Protein AF-A7IAQ5-F1 (afdb_monomer)

Radius of gyration: 18.45 Å; Cα contacts (8 Å, |Δi|>4): 263; chains: 1; bounding box: 52×38×50 Å

pLDDT: mean 88.12, std 8.89, range [47.22, 97.94]

Mean predicted aligned error: 5.36 Å

Solvent-accessible surface area (backbone atoms only — not comparable to full-atom values): 12205 Å² total; per-residue (Å²): 130,86,84,76,55,52,35,32,31,48,36,38,82,33,49,46,50,46,54,49,27,77,94,32,46,40,40,56,48,33,65,74,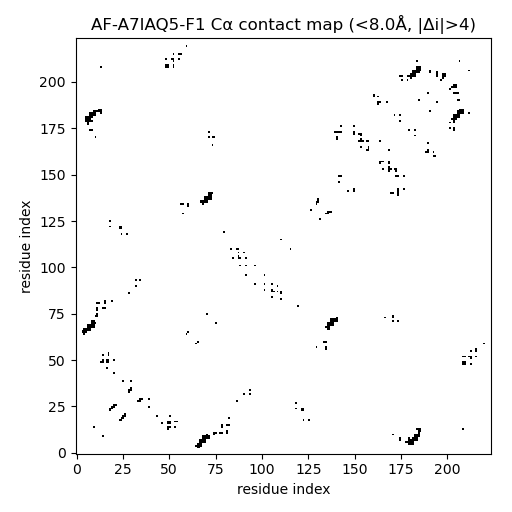67,69,50,61,70,68,57,52,56,52,52,51,62,73,35,36,44,28,32,53,28,57,50,49,42,48,64,37,40,81,70,69,52,68,53,46,36,35,35,32,52,65,34,58,59,45,35,58,60,51,51,54,54,49,53,36,52,51,50,38,56,72,70,64,54,58,77,93,46,44,86,72,49,44,80,72,56,80,75,60,65,79,55,49,55,58,42,50,54,46,48,50,59,49,47,49,55,37,47,74,71,62,39,34,42,82,35,72,57,70,54,95,71,64,51,71,61,46,53,52,45,27,51,49,42,44,76,74,33,93,84,48,46,72,67,58,22,43,58,50,33,32,32,54,75,74,59,18,44,32,38,33,38,74,55,61,69,54,46,74,72,43,33,67,63,35,34,74,75,62,54,27,39,64,37,38,36,59,56,48,39,57,50,53,56,52,52,61,62,75,76,108

Organism: Methanoregula boonei (strain DSM 21154 / JCM 14090 / 6A8) (NCBI:txid456442)

Secondary structure (DSSP, 8-state):
-PPPPPEEEE-HHHHHHHHTSTTTHHHHHHHHHT--HHHHHHHHHHHHHHHHHHHHHHHHHTTT---EEEEEHHHHHHHHHHHHHHHHHHHHHHTT--GGGHHHHGGG-PPPHHHHHHHHHHHHHHHHHHHHTTSSEEE-SS-SS-HHHHHHHHHHHHHH-TT--HHHHHHHHHHHHTT-SEEE---HHHHHHHHHHHHHHH--EEE-HHHHHHHHHHHHHH--

Sequence (224 aa):
MTYVGSRWCIDTNTLVPWLITDSGVLALLIKKYQIPSDFRDIYLNRHKPSIDFIQGIIDLRSKGLPDEFYFSYLAMNEVYSAVRDEIRSILLFRNGTPLSRWNEEKNAIDLPEDSMESVYEDIENRFDVLFGNGSIFPLSDEPEEDGDNFSEIVASLIFKFKRVKTQDAILLATAISIKANYFVTFDQRLVTEVSKALADKYRLVLISPKEGNARLKKIGKQNK

InterPro domains:
  IPR029060 PIN-like domain superfamily [SSF88723] (8-193)

Foldseek 3Di:
DPDAAFEEEEALQLVLLLLCACVHLVVVLCVVLVQDPVVNVVSCVVNVLSNLLLVLLLVCLVLVRNYAYEYEPLRVVVSLVVSLLVSLVSVCVSVVPDPVCCVPCSVVDDDDPVSSVRNVVSSVVVVCSCPVSNSHHYDYLADPPPNVVLVVQLVCCPVVFPPQDSSNSSSLSSCLVVLGQEYEDPPVSCQVTCQVVCCVPRNYHYDYSNVSSVVSVVSVVVSD

Structure (mmCIF, N/CA/C/O backbone):
data_AF-A7IAQ5-F1
#
_entry.id   AF-A7IAQ5-F1
#
loop_
_atom_site.group_PDB
_atom_site.id
_atom_site.type_symbol
_atom_site.label_atom_id
_atom_site.label_alt_id
_atom_site.label_comp_id
_atom_site.label_asym_id
_atom_site.label_entity_id
_atom_site.label_seq_id
_atom_site.pdbx_PDB_ins_code
_atom_site.Cartn_x
_atom_site.Cartn_y
_atom_site.Cartn_z
_atom_site.occupancy
_atom_site.B_iso_or_equiv
_atom_site.auth_seq_id
_atom_site.auth_comp_id
_atom_site.auth_asym_id
_atom_site.auth_atom_id
_atom_site.pdbx_PDB_model_num
ATOM 1 N N . MET A 1 1 ? -30.889 8.165 7.824 1.00 47.22 1 MET A N 1
ATOM 2 C CA . MET A 1 1 ? -29.650 8.071 8.624 1.00 47.22 1 MET A CA 1
ATOM 3 C C . MET A 1 1 ? -28.547 8.710 7.808 1.00 47.22 1 MET A C 1
ATOM 5 O O . MET A 1 1 ? -28.298 8.242 6.707 1.00 47.22 1 MET A O 1
ATOM 9 N N . THR A 1 2 ? -27.971 9.808 8.289 1.00 57.00 2 THR A N 1
ATOM 10 C CA . THR A 1 2 ? -26.773 10.417 7.703 1.00 57.00 2 THR A CA 1
ATOM 11 C C . THR A 1 2 ? -25.610 9.443 7.863 1.00 57.00 2 THR A C 1
ATOM 13 O O . THR A 1 2 ? -25.339 8.971 8.965 1.00 57.00 2 THR A O 1
ATOM 16 N N . TYR A 1 3 ? -24.980 9.073 6.751 1.00 65.12 3 TYR A N 1
ATOM 17 C CA . TYR A 1 3 ? -23.794 8.226 6.762 1.00 65.12 3 TYR A CA 1
ATOM 18 C C . TYR A 1 3 ? -22.653 8.982 7.457 1.00 65.12 3 TYR A C 1
ATOM 20 O O . TYR A 1 3 ? -22.307 10.091 7.051 1.00 65.12 3 TYR A O 1
ATOM 28 N N . VAL A 1 4 ? -22.112 8.404 8.530 1.00 77.50 4 VAL A N 1
ATOM 29 C CA . VAL A 1 4 ? -20.917 8.917 9.210 1.00 77.50 4 VAL A CA 1
ATOM 30 C C . VAL A 1 4 ? -19.707 8.308 8.510 1.00 77.50 4 VAL A C 1
ATOM 32 O O . VAL A 1 4 ? -19.650 7.087 8.351 1.00 77.50 4 VAL A O 1
ATOM 35 N N . GLY A 1 5 ? -18.778 9.157 8.066 1.00 86.31 5 GLY A N 1
ATOM 36 C CA . GLY A 1 5 ? -17.578 8.733 7.349 1.00 86.31 5 GLY A CA 1
ATOM 37 C C . GLY A 1 5 ? -16.736 7.743 8.153 1.00 86.31 5 GLY A C 1
ATOM 38 O O . GLY A 1 5 ? -16.628 7.848 9.375 1.00 86.31 5 GLY A O 1
ATOM 39 N N . SER A 1 6 ? -16.159 6.762 7.462 1.00 94.94 6 SER A N 1
ATOM 40 C CA . SER A 1 6 ? -15.190 5.827 8.042 1.00 94.94 6 SER A CA 1
ATOM 41 C C . SER A 1 6 ? -13.760 6.330 7.856 1.00 94.94 6 SER A C 1
ATOM 43 O O . SER A 1 6 ? -13.463 7.019 6.881 1.00 94.94 6 SER A O 1
ATOM 45 N N . ARG A 1 7 ? -12.862 5.929 8.757 1.00 96.56 7 ARG A N 1
ATOM 46 C CA . ARG A 1 7 ? -11.418 6.175 8.657 1.00 96.56 7 ARG A CA 1
ATOM 47 C C . ARG A 1 7 ? -10.685 4.945 8.146 1.00 96.56 7 ARG A C 1
ATOM 49 O O . ARG A 1 7 ? -10.920 3.834 8.629 1.00 96.56 7 ARG A O 1
ATOM 56 N N . TRP A 1 8 ? -9.784 5.150 7.198 1.00 97.56 8 TRP A N 1
ATOM 57 C CA . TRP A 1 8 ? -9.065 4.088 6.504 1.00 97.56 8 TRP A CA 1
ATOM 58 C C . TRP A 1 8 ? -7.572 4.381 6.514 1.00 97.56 8 TRP A C 1
ATOM 60 O O . TRP A 1 8 ? -7.170 5.466 6.117 1.00 97.56 8 TRP A O 1
ATOM 70 N N . CYS A 1 9 ? -6.753 3.407 6.889 1.00 96.69 9 CYS A N 1
ATOM 71 C CA . CYS A 1 9 ? -5.313 3.441 6.653 1.00 96.69 9 CYS A CA 1
ATOM 72 C C . CYS A 1 9 ? -4.971 2.546 5.467 1.00 96.69 9 CYS A C 1
ATOM 74 O O . CYS A 1 9 ? -5.506 1.443 5.341 1.00 96.69 9 CYS A O 1
ATOM 76 N N . ILE A 1 10 ? -4.094 3.027 4.595 1.00 96.44 10 ILE A N 1
ATOM 77 C CA . ILE A 1 10 ? -3.673 2.324 3.386 1.00 96.44 10 ILE A CA 1
ATOM 78 C C . ILE A 1 10 ? -2.220 1.884 3.568 1.00 96.44 10 ILE A C 1
ATOM 80 O O . ILE A 1 10 ? -1.376 2.672 3.976 1.00 96.44 10 ILE A O 1
ATOM 84 N N . ASP A 1 11 ? -1.939 0.619 3.279 1.00 95.00 11 ASP A N 1
ATOM 85 C CA . ASP A 1 11 ? -0.590 0.056 3.293 1.00 95.00 11 ASP A CA 1
ATOM 86 C C . ASP A 1 11 ? 0.159 0.373 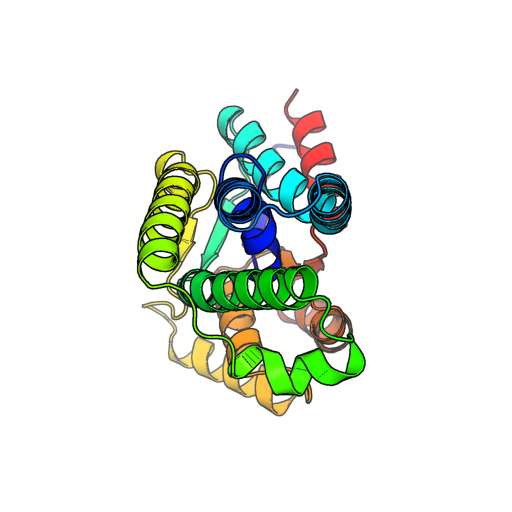1.983 1.00 95.00 11 ASP A C 1
ATOM 88 O O . ASP A 1 11 ? -0.447 0.523 0.911 1.00 95.00 11 ASP A O 1
ATOM 92 N N . THR A 1 12 ? 1.489 0.408 2.039 1.00 93.81 12 THR A N 1
ATOM 93 C CA . THR A 1 12 ? 2.398 0.641 0.910 1.00 93.81 12 THR A CA 1
ATOM 94 C C . THR A 1 12 ? 2.073 -0.268 -0.273 1.00 93.81 12 THR A C 1
ATOM 96 O O . THR A 1 12 ? 1.953 0.186 -1.414 1.00 93.81 12 THR A O 1
ATOM 99 N N . ASN A 1 13 ? 1.851 -1.562 -0.014 1.00 92.25 13 ASN A N 1
ATOM 100 C CA . ASN A 1 13 ? 1.578 -2.564 -1.053 1.00 92.25 13 ASN A CA 1
ATOM 101 C C . ASN A 1 13 ? 0.265 -2.332 -1.826 1.00 92.25 13 ASN A C 1
ATOM 103 O O . ASN A 1 13 ? 0.061 -2.909 -2.897 1.00 92.25 13 ASN A O 1
ATOM 107 N N . THR A 1 14 ? -0.625 -1.494 -1.294 1.00 93.00 14 THR A N 1
ATOM 108 C CA . THR A 1 14 ? -1.875 -1.109 -1.944 1.00 93.00 14 THR A CA 1
ATOM 109 C C . THR A 1 14 ? -1.679 0.126 -2.814 1.00 93.00 14 THR A C 1
ATOM 111 O O . THR A 1 14 ? -2.283 0.209 -3.884 1.00 93.00 14 THR A O 1
ATOM 114 N N . LEU A 1 15 ? -0.818 1.058 -2.399 1.00 90.81 15 LEU A N 1
ATOM 115 C CA . LEU A 1 15 ? -0.581 2.298 -3.133 1.00 90.81 15 LEU A CA 1
ATOM 116 C C . LEU A 1 15 ? 0.406 2.130 -4.294 1.00 90.81 15 LEU A C 1
ATOM 118 O O . LEU A 1 15 ? 0.165 2.651 -5.383 1.00 90.81 15 LEU A O 1
ATOM 122 N N . VAL A 1 16 ? 1.486 1.371 -4.087 1.00 91.31 16 VAL A N 1
ATOM 123 C CA . VAL A 1 16 ? 2.563 1.175 -5.075 1.00 91.31 16 VAL A CA 1
ATOM 124 C C . VAL A 1 16 ? 2.038 0.806 -6.466 1.00 91.31 16 VAL A C 1
ATOM 126 O O . VAL A 1 16 ? 2.449 1.446 -7.434 1.00 91.31 16 VAL A O 1
ATOM 129 N N . PRO A 1 17 ? 1.084 -0.131 -6.624 1.00 90.62 17 PRO A N 1
ATOM 130 C CA . PRO A 1 17 ? 0.620 -0.478 -7.959 1.00 90.62 17 PRO A CA 1
ATOM 131 C C . PRO A 1 17 ? -0.171 0.629 -8.665 1.00 90.62 17 PRO A C 1
ATOM 133 O O . PRO A 1 17 ? -0.230 0.623 -9.888 1.00 90.62 17 PRO A O 1
ATOM 136 N N . TRP A 1 18 ? -0.769 1.576 -7.930 1.00 90.25 18 TRP A N 1
ATOM 137 C CA . TRP A 1 18 ? -1.395 2.764 -8.525 1.00 90.25 18 TRP A CA 1
ATOM 138 C C . TRP A 1 18 ? -0.342 3.787 -8.989 1.00 90.25 18 TRP A C 1
ATOM 140 O O . TRP A 1 18 ? -0.527 4.436 -10.021 1.00 90.25 18 TRP A O 1
ATOM 150 N N . LEU A 1 19 ? 0.792 3.883 -8.286 1.00 87.56 19 LEU A N 1
ATOM 151 C CA . LEU A 1 19 ? 1.930 4.717 -8.693 1.00 87.56 19 LEU A CA 1
ATOM 152 C C . LEU A 1 19 ? 2.628 4.164 -9.948 1.00 87.56 19 LEU A C 1
ATOM 154 O O . LEU A 1 19 ? 2.973 4.920 -10.855 1.00 87.56 19 LEU A O 1
ATOM 158 N N . ILE A 1 20 ? 2.755 2.838 -10.046 1.00 82.81 20 ILE A N 1
ATOM 159 C CA . ILE A 1 20 ? 3.363 2.117 -11.179 1.00 82.81 20 ILE A CA 1
ATOM 160 C C . ILE A 1 20 ? 2.297 1.795 -12.252 1.00 82.81 20 ILE A C 1
ATOM 162 O O . ILE A 1 20 ? 2.205 0.685 -12.767 1.00 82.81 20 ILE A O 1
ATOM 166 N N . THR A 1 21 ? 1.434 2.758 -12.588 1.00 80.88 21 THR A N 1
ATOM 167 C CA . THR A 1 21 ? 0.443 2.612 -13.676 1.00 80.88 21 THR A CA 1
ATOM 168 C C . THR A 1 21 ? 0.973 3.128 -15.017 1.00 80.88 21 THR A C 1
ATOM 170 O O . THR A 1 21 ? 2.063 3.691 -15.105 1.00 80.88 21 THR A O 1
ATOM 173 N N . ASP A 1 22 ? 0.184 2.950 -16.080 1.00 62.84 22 ASP A N 1
ATOM 174 C CA . ASP A 1 22 ? 0.501 3.370 -17.456 1.00 62.84 22 ASP A CA 1
ATOM 175 C C . ASP A 1 22 ? 0.715 4.864 -17.662 1.00 62.84 22 ASP A C 1
ATOM 177 O O . ASP A 1 22 ? 1.302 5.275 -18.655 1.00 62.84 22 ASP A O 1
ATOM 181 N N . SER A 1 23 ? 0.203 5.695 -16.767 1.00 67.19 23 SER A N 1
ATOM 182 C CA . SER A 1 23 ? 0.442 7.135 -16.805 1.00 67.19 23 SER A CA 1
ATOM 183 C C . SER A 1 23 ? 1.636 7.538 -15.938 1.00 67.19 23 SER A C 1
ATOM 185 O O . SER A 1 23 ? 1.735 8.694 -15.548 1.00 67.19 23 SER A O 1
ATOM 187 N N . GLY A 1 24 ? 2.460 6.588 -15.490 1.00 72.56 24 GLY A N 1
ATOM 188 C CA . GLY A 1 24 ? 3.543 6.826 -14.534 1.00 72.56 24 GLY A CA 1
ATOM 189 C C . GLY A 1 24 ? 4.721 5.897 -14.773 1.00 72.56 24 GLY A C 1
ATOM 190 O O . GLY A 1 24 ? 5.030 5.544 -15.915 1.00 72.56 24 GLY A O 1
ATOM 191 N N . VAL A 1 25 ? 5.329 5.436 -13.679 1.00 79.62 25 VAL A N 1
ATOM 192 C CA . VAL A 1 25 ? 6.600 4.700 -13.682 1.00 79.62 25 VAL A CA 1
ATOM 193 C C . VAL A 1 25 ? 6.611 3.529 -14.672 1.00 79.62 25 VAL A C 1
ATOM 195 O O . VAL A 1 25 ? 7.591 3.338 -15.387 1.00 79.62 25 VAL A O 1
ATOM 198 N N . LEU A 1 26 ? 5.520 2.765 -14.794 1.00 83.06 26 LEU A N 1
ATOM 199 C CA . LEU A 1 26 ? 5.487 1.599 -15.683 1.00 83.06 26 LEU A CA 1
ATOM 200 C C . LEU A 1 26 ? 5.696 1.969 -17.157 1.00 83.06 26 LEU A C 1
ATOM 202 O O . LEU A 1 26 ? 6.433 1.275 -17.857 1.00 83.06 26 LEU A O 1
ATOM 206 N N . ALA A 1 27 ? 5.095 3.060 -17.633 1.00 81.62 27 ALA A N 1
ATOM 207 C CA . ALA A 1 27 ? 5.254 3.486 -19.022 1.00 81.62 27 ALA A CA 1
ATOM 208 C C . ALA A 1 27 ? 6.677 3.968 -19.319 1.00 81.62 27 ALA A C 1
ATOM 210 O O . ALA A 1 27 ? 7.221 3.639 -20.380 1.00 81.62 27 ALA A O 1
ATOM 211 N N . LEU A 1 28 ? 7.303 4.675 -18.370 1.00 81.19 28 LEU A N 1
ATOM 212 C CA . LEU A 1 28 ? 8.715 5.051 -18.465 1.00 81.19 28 LEU A CA 1
ATOM 213 C C . LEU A 1 28 ? 9.602 3.807 -18.610 1.00 81.19 28 LEU A C 1
ATOM 215 O O . LEU A 1 28 ? 10.434 3.735 -19.519 1.00 81.19 28 LEU A O 1
ATOM 219 N N . LEU A 1 29 ? 9.378 2.794 -17.767 1.00 80.56 29 LEU A N 1
ATOM 220 C CA . LEU A 1 29 ? 10.159 1.555 -17.768 1.00 80.56 29 LEU A CA 1
ATOM 221 C C . LEU A 1 29 ? 9.936 0.723 -19.035 1.00 80.56 29 LEU A C 1
ATOM 223 O O . LEU A 1 29 ? 10.908 0.257 -19.631 1.00 80.56 29 LEU A O 1
ATOM 227 N N . ILE A 1 30 ? 8.687 0.567 -19.486 1.00 83.69 30 ILE A N 1
ATOM 228 C CA . ILE A 1 30 ? 8.359 -0.159 -20.723 1.00 83.69 30 ILE A CA 1
ATOM 229 C C . ILE A 1 30 ? 9.078 0.465 -21.912 1.00 83.69 30 ILE A C 1
ATOM 231 O O . ILE A 1 30 ? 9.732 -0.249 -22.675 1.00 83.69 30 ILE A O 1
ATOM 235 N N . LYS A 1 31 ? 9.007 1.794 -22.047 1.00 84.94 31 LYS A N 1
ATOM 236 C CA . LYS A 1 31 ? 9.657 2.520 -23.140 1.00 84.94 31 LYS A 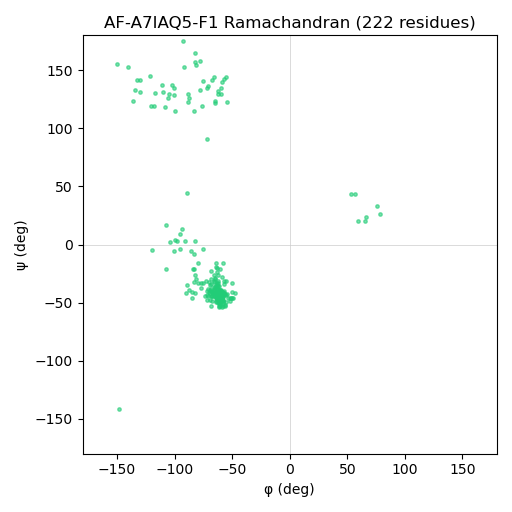CA 1
ATOM 237 C C . LYS A 1 31 ? 11.178 2.389 -23.075 1.00 84.94 31 LYS A C 1
ATOM 239 O O . LYS A 1 31 ? 11.802 2.071 -24.085 1.00 84.94 31 LYS A O 1
ATOM 244 N N . LYS A 1 32 ? 11.775 2.616 -21.900 1.00 83.94 32 LYS A N 1
ATOM 245 C CA . LYS A 1 32 ? 13.236 2.608 -21.719 1.00 83.94 32 LYS A CA 1
ATOM 246 C C . LYS A 1 32 ? 13.836 1.221 -21.935 1.00 83.94 32 LYS A C 1
ATOM 248 O O . LYS A 1 32 ? 14.877 1.088 -22.576 1.00 83.94 32 LYS A O 1
ATOM 253 N N . TYR A 1 33 ? 13.174 0.185 -21.429 1.00 83.56 33 TYR A N 1
ATOM 254 C CA . TYR A 1 33 ? 13.690 -1.182 -21.453 1.00 83.56 33 TYR A CA 1
ATOM 255 C C . TYR A 1 33 ? 13.107 -2.050 -22.572 1.00 83.56 33 TYR A C 1
ATOM 257 O O . TYR A 1 33 ? 13.477 -3.219 -22.673 1.00 83.56 33 TYR A O 1
ATOM 265 N N . GLN A 1 34 ? 12.271 -1.483 -23.449 1.00 85.19 34 GLN A N 1
ATOM 266 C CA . GLN A 1 34 ? 11.640 -2.185 -24.575 1.00 85.19 34 GLN A CA 1
ATOM 267 C C . GLN A 1 34 ? 10.901 -3.449 -24.115 1.00 85.19 34 GLN A C 1
ATOM 269 O O . GLN A 1 34 ? 11.030 -4.525 -24.698 1.00 85.19 34 GLN A O 1
ATOM 274 N N . ILE A 1 35 ? 10.165 -3.325 -23.012 1.00 83.44 35 ILE A N 1
ATOM 275 C CA . ILE A 1 35 ? 9.423 -4.443 -22.429 1.00 83.44 35 ILE A CA 1
ATOM 276 C C . ILE A 1 35 ? 8.240 -4.778 -23.354 1.00 83.44 35 ILE A C 1
ATOM 278 O O . ILE A 1 35 ? 7.558 -3.854 -23.806 1.00 83.44 35 ILE A O 1
ATOM 282 N N . PRO A 1 36 ? 7.955 -6.066 -23.629 1.00 82.12 36 PRO A N 1
ATOM 283 C CA . PRO A 1 36 ? 6.800 -6.462 -24.430 1.00 82.12 36 PRO A CA 1
ATOM 284 C C . PRO A 1 36 ? 5.475 -5.921 -23.878 1.00 82.12 36 PRO A C 1
ATOM 286 O O . PRO A 1 36 ? 5.262 -5.905 -22.663 1.00 82.12 36 PRO A O 1
ATOM 289 N N . SER A 1 37 ? 4.550 -5.554 -24.769 1.00 78.88 37 SER A N 1
ATOM 290 C CA . SER A 1 37 ? 3.212 -5.063 -24.402 1.00 78.88 37 SER A CA 1
ATOM 291 C C . SER A 1 37 ? 2.428 -6.053 -23.542 1.00 78.88 37 SER A C 1
ATOM 293 O O . SER A 1 37 ? 1.684 -5.644 -22.661 1.00 78.88 37 SER A O 1
ATOM 295 N N . ASP A 1 38 ? 2.636 -7.354 -23.727 1.00 84.06 38 ASP A N 1
ATOM 296 C CA . ASP A 1 38 ? 1.911 -8.376 -22.968 1.00 84.06 38 ASP A CA 1
ATOM 297 C C . ASP A 1 38 ? 2.264 -8.335 -21.473 1.00 84.06 38 ASP A C 1
ATOM 299 O O . ASP A 1 38 ? 1.414 -8.590 -20.620 1.00 84.06 38 ASP A O 1
ATOM 303 N N . PHE A 1 39 ? 3.501 -7.948 -21.129 1.00 84.69 39 PHE A N 1
ATOM 304 C CA . PHE A 1 39 ? 3.906 -7.766 -19.733 1.00 84.69 39 PHE A CA 1
ATOM 305 C C . PHE A 1 39 ? 3.083 -6.669 -19.059 1.00 84.69 39 PHE A C 1
ATOM 307 O O . PHE A 1 39 ? 2.637 -6.839 -17.924 1.00 84.69 39 PHE A O 1
ATOM 314 N N . ARG A 1 40 ? 2.857 -5.559 -19.771 1.00 83.69 40 ARG A N 1
ATOM 315 C CA . ARG A 1 40 ? 2.045 -4.436 -19.294 1.00 83.69 40 ARG A CA 1
ATOM 316 C C . ARG A 1 40 ? 0.654 -4.912 -18.907 1.00 83.69 40 ARG A C 1
ATOM 318 O O . ARG A 1 40 ? 0.216 -4.687 -17.782 1.00 83.69 40 ARG A O 1
ATOM 325 N N . ASP A 1 41 ? -0.018 -5.605 -19.817 1.00 87.19 41 ASP A N 1
ATOM 326 C CA . ASP A 1 41 ? -1.394 -6.042 -19.599 1.00 87.19 41 ASP A CA 1
ATOM 327 C C . ASP A 1 41 ? -1.479 -7.055 -18.450 1.00 87.19 41 ASP A C 1
ATOM 329 O O . ASP A 1 41 ? -2.398 -6.993 -17.631 1.00 87.19 41 ASP A O 1
ATOM 333 N N . ILE A 1 42 ? -0.490 -7.946 -18.321 1.00 88.44 42 ILE A N 1
ATOM 334 C CA . ILE A 1 42 ? -0.385 -8.870 -17.183 1.00 88.44 42 ILE A CA 1
ATOM 335 C C . ILE A 1 42 ? -0.211 -8.102 -15.865 1.00 88.44 42 ILE A C 1
ATOM 337 O O . ILE A 1 42 ? -0.914 -8.396 -14.893 1.00 88.44 42 ILE A O 1
ATOM 341 N N . TYR A 1 43 ? 0.688 -7.115 -15.826 1.00 88.19 43 TYR A N 1
ATOM 342 C CA . TYR A 1 43 ? 0.957 -6.309 -14.635 1.00 88.19 43 TYR A CA 1
ATOM 343 C C . TYR A 1 43 ? -0.296 -5.548 -14.185 1.00 88.19 43 TYR A C 1
ATOM 345 O O . TYR A 1 43 ? -0.751 -5.698 -13.047 1.00 88.19 43 TYR A O 1
ATOM 353 N N . LEU A 1 44 ? -0.917 -4.796 -15.096 1.00 89.69 44 LEU A N 1
ATOM 354 C CA . LEU A 1 44 ? -2.111 -4.004 -14.800 1.00 89.69 44 LEU A CA 1
ATOM 355 C C . LEU A 1 44 ? -3.279 -4.883 -14.354 1.00 89.69 44 LEU A C 1
ATOM 357 O O . LEU A 1 44 ? -3.963 -4.549 -13.389 1.00 89.69 44 LEU A O 1
ATOM 361 N N . ASN A 1 45 ? -3.496 -6.028 -15.006 1.00 91.62 45 ASN A N 1
ATOM 362 C CA . ASN A 1 45 ? -4.568 -6.946 -14.625 1.00 91.62 45 ASN A CA 1
ATOM 363 C C . ASN A 1 45 ? -4.343 -7.549 -13.236 1.00 91.62 45 ASN A C 1
ATOM 365 O O . ASN A 1 45 ? -5.288 -7.639 -12.448 1.00 91.62 45 ASN A O 1
ATOM 369 N N . ARG A 1 46 ? -3.100 -7.920 -12.907 1.00 91.00 46 ARG A N 1
ATOM 370 C CA . ARG A 1 46 ? -2.737 -8.433 -11.578 1.00 91.00 46 ARG A CA 1
ATOM 371 C C . ARG A 1 46 ? -3.016 -7.406 -10.482 1.00 91.00 46 ARG A C 1
ATOM 373 O O . ARG A 1 46 ? -3.515 -7.768 -9.417 1.00 91.00 46 ARG A O 1
ATOM 380 N N . HIS A 1 47 ? -2.710 -6.142 -10.750 1.00 92.69 47 HIS A N 1
ATOM 381 C CA . HIS A 1 47 ? -2.795 -5.058 -9.774 1.00 92.69 47 HIS A CA 1
ATOM 382 C C . HIS A 1 47 ? -4.076 -4.222 -9.855 1.00 92.69 47 HIS A C 1
ATOM 384 O O . HIS A 1 47 ? -4.270 -3.291 -9.070 1.00 92.69 47 HIS A O 1
ATOM 390 N N . LYS A 1 48 ? -4.999 -4.599 -10.745 1.00 94.19 48 LYS A N 1
ATOM 391 C CA . LYS A 1 48 ? -6.273 -3.914 -10.955 1.00 94.19 48 LYS A CA 1
ATOM 392 C C . LYS A 1 48 ? -7.038 -3.604 -9.662 1.00 94.19 48 LYS A C 1
ATOM 394 O O . LYS A 1 48 ? -7.546 -2.492 -9.559 1.00 94.19 48 LYS A O 1
ATOM 399 N N . PRO A 1 49 ? -7.122 -4.497 -8.652 1.00 95.75 49 PRO A N 1
ATOM 400 C CA . PRO A 1 49 ? -7.845 -4.175 -7.425 1.00 95.75 49 PRO A CA 1
ATOM 401 C C . PRO A 1 49 ? -7.281 -2.965 -6.671 1.00 95.75 49 PRO A C 1
ATOM 403 O O . PRO A 1 49 ? -8.065 -2.176 -6.155 1.00 95.75 49 PRO A O 1
ATOM 406 N N . SER A 1 50 ? -5.960 -2.794 -6.597 1.00 94.88 50 SER A N 1
ATOM 407 C CA . SER A 1 50 ? -5.347 -1.634 -5.933 1.00 94.88 50 SER A CA 1
ATOM 408 C C . SER A 1 50 ? -5.510 -0.375 -6.770 1.00 94.88 50 SER A C 1
ATOM 410 O O . SER A 1 50 ? -5.912 0.658 -6.243 1.00 94.88 50 SER A O 1
ATOM 412 N N . ILE A 1 51 ? -5.278 -0.489 -8.080 1.00 94.62 51 ILE A N 1
ATOM 413 C CA . ILE A 1 51 ? -5.426 0.622 -9.027 1.00 94.62 51 ILE A CA 1
ATOM 414 C C . ILE A 1 51 ? -6.856 1.176 -8.973 1.00 94.62 51 ILE A C 1
ATOM 416 O O . ILE A 1 51 ? -7.048 2.368 -8.738 1.00 94.62 51 ILE A O 1
ATOM 420 N N . ASP A 1 52 ? -7.857 0.303 -9.117 1.00 95.56 52 ASP A N 1
ATOM 421 C CA . ASP A 1 52 ? -9.274 0.674 -9.075 1.00 95.56 52 ASP A CA 1
ATOM 422 C C . ASP A 1 52 ? -9.665 1.243 -7.696 1.00 95.56 52 ASP A C 1
ATOM 424 O O . ASP A 1 52 ? -10.511 2.132 -7.620 1.00 95.56 52 ASP A O 1
ATOM 428 N N . PHE A 1 53 ? -9.053 0.753 -6.607 1.00 96.31 53 PHE A N 1
ATOM 429 C CA . PHE A 1 53 ? -9.355 1.218 -5.251 1.00 96.31 53 PHE A CA 1
ATOM 430 C C . PHE A 1 53 ? -8.897 2.659 -5.034 1.00 96.31 53 PHE A C 1
ATOM 432 O O . PHE A 1 53 ? -9.711 3.497 -4.651 1.00 96.31 53 PHE A O 1
ATOM 439 N N . ILE A 1 54 ? -7.629 2.961 -5.328 1.00 94.75 54 ILE A N 1
ATOM 440 C CA . ILE A 1 54 ? -7.087 4.317 -5.180 1.00 94.75 54 ILE A CA 1
ATOM 441 C C . ILE A 1 54 ? -7.791 5.284 -6.138 1.00 94.75 54 ILE A C 1
ATOM 443 O O . ILE A 1 54 ? -8.229 6.351 -5.711 1.00 94.75 54 ILE A O 1
ATOM 447 N N . GLN A 1 55 ? -8.009 4.886 -7.397 1.00 93.50 55 GLN A N 1
ATOM 448 C CA . GLN A 1 55 ? -8.756 5.716 -8.346 1.00 93.50 55 GLN A CA 1
ATOM 449 C C . GLN A 1 55 ? -10.192 5.975 -7.870 1.00 93.50 55 GLN A C 1
ATOM 451 O O . GLN A 1 55 ? -10.689 7.095 -7.960 1.00 93.50 55 GLN A O 1
ATOM 456 N N . GLY A 1 56 ? -10.848 4.964 -7.298 1.00 94.00 56 GLY A N 1
ATOM 457 C CA . GLY A 1 56 ? -12.182 5.097 -6.726 1.00 94.00 56 GLY A CA 1
ATOM 458 C C . GLY A 1 56 ? -12.249 6.092 -5.565 1.00 94.00 56 GLY A C 1
ATOM 459 O O . GLY A 1 56 ? -13.245 6.805 -5.453 1.00 94.00 56 GLY A O 1
ATOM 460 N N . ILE A 1 57 ? -11.207 6.174 -4.728 1.00 94.62 57 ILE A N 1
ATOM 461 C CA . ILE A 1 57 ? -11.106 7.190 -3.665 1.00 94.62 57 ILE A CA 1
ATOM 462 C C . ILE A 1 57 ? -11.071 8.588 -4.285 1.00 94.62 57 ILE A C 1
ATOM 464 O O . ILE A 1 57 ? -11.881 9.433 -3.906 1.00 94.62 57 ILE A O 1
ATOM 468 N N . ILE A 1 58 ? -10.191 8.808 -5.266 1.00 92.62 58 ILE A N 1
ATOM 469 C CA . ILE A 1 58 ? -10.030 10.101 -5.951 1.00 92.62 58 ILE A CA 1
ATOM 470 C C . ILE A 1 58 ? -11.352 10.540 -6.596 1.00 92.62 58 ILE A C 1
ATOM 472 O O . ILE A 1 58 ? -11.855 11.642 -6.353 1.00 92.62 58 ILE A O 1
ATOM 476 N N . ASP A 1 59 ? -11.973 9.645 -7.363 1.00 91.69 59 ASP A N 1
ATOM 477 C CA . ASP A 1 59 ? -13.212 9.928 -8.086 1.00 91.69 59 ASP A CA 1
ATOM 478 C C . ASP A 1 59 ? -14.379 10.241 -7.140 1.00 91.69 59 ASP A C 1
ATOM 480 O O . ASP A 1 59 ? -15.249 11.055 -7.462 1.00 91.69 59 ASP A O 1
ATOM 484 N N . LEU A 1 60 ? -14.441 9.583 -5.979 1.00 90.56 60 LEU A N 1
ATOM 485 C CA . LEU A 1 60 ? -15.489 9.808 -4.985 1.00 90.56 60 LEU A CA 1
ATOM 486 C C . LEU A 1 60 ? -15.211 11.032 -4.110 1.00 90.56 60 LEU A C 1
ATOM 488 O O . LEU A 1 60 ? -16.170 11.687 -3.697 1.00 90.56 60 LEU A O 1
ATOM 492 N N . ARG A 1 61 ? -13.944 11.390 -3.863 1.00 89.88 61 ARG A N 1
ATOM 493 C CA . ARG A 1 61 ? -13.593 12.611 -3.124 1.00 89.88 61 ARG A CA 1
ATOM 494 C C . ARG A 1 61 ? -14.167 13.845 -3.812 1.00 89.88 61 ARG A C 1
ATOM 496 O O . ARG A 1 61 ? -14.809 14.656 -3.150 1.00 89.88 61 ARG A O 1
ATOM 503 N N . SER A 1 62 ? -14.069 13.911 -5.143 1.00 84.81 62 SER A N 1
ATOM 504 C CA . SER A 1 62 ? -14.683 14.981 -5.953 1.00 84.81 62 SER A CA 1
ATOM 505 C C . SER A 1 62 ? -16.211 15.101 -5.797 1.00 84.81 62 SER A C 1
ATOM 507 O O . SER A 1 62 ? -16.796 16.120 -6.156 1.00 84.81 62 SER A O 1
ATOM 509 N N . LYS A 1 63 ? -16.867 14.076 -5.236 1.00 87.31 63 LYS A N 1
ATOM 510 C CA . LYS A 1 63 ? -18.319 13.989 -5.011 1.00 87.31 63 LYS A CA 1
ATOM 511 C C . LYS A 1 63 ? -18.698 14.133 -3.533 1.00 87.31 63 LYS A C 1
ATOM 513 O O . LYS A 1 63 ? -19.804 13.756 -3.155 1.00 87.31 63 LYS A O 1
ATOM 518 N N . GLY A 1 64 ? -17.792 14.638 -2.692 1.00 85.94 64 GLY A N 1
ATOM 519 C CA . GLY A 1 64 ? -18.059 14.878 -1.271 1.00 85.94 64 GLY A CA 1
ATOM 520 C C . GLY A 1 64 ? -18.073 13.612 -0.414 1.00 85.94 64 GLY A C 1
ATOM 521 O O . GLY A 1 64 ? -18.843 13.530 0.540 1.00 85.94 64 GLY A O 1
ATOM 522 N N . LEU A 1 65 ? -17.255 12.607 -0.752 1.00 88.31 65 LEU A N 1
ATOM 523 C CA . LEU A 1 65 ? -17.082 11.411 0.077 1.00 88.31 65 LEU A CA 1
ATOM 524 C C . LEU A 1 65 ? -16.675 11.812 1.511 1.00 88.31 65 LEU A C 1
ATOM 526 O O . LEU A 1 65 ? -15.637 12.459 1.663 1.00 88.31 65 LEU A O 1
ATOM 530 N N . PRO A 1 66 ? -17.438 11.419 2.550 1.00 89.56 66 PRO A N 1
ATOM 531 C CA . PRO A 1 66 ? -17.116 11.783 3.929 1.00 89.56 66 PRO A CA 1
ATOM 532 C C . PRO A 1 66 ? -16.081 10.854 4.581 1.00 89.56 66 PRO A C 1
ATOM 534 O O . PRO A 1 66 ? -15.637 11.139 5.685 1.00 89.56 66 PRO A O 1
ATOM 537 N N . ASP A 1 67 ? -15.706 9.744 3.935 1.00 94.12 67 ASP A N 1
ATOM 538 C CA . ASP A 1 67 ? -14.650 8.851 4.425 1.00 94.12 67 ASP A CA 1
ATOM 539 C C . ASP A 1 67 ? -13.274 9.530 4.368 1.00 94.12 67 ASP A C 1
ATOM 541 O O . ASP A 1 67 ? -12.934 10.226 3.407 1.00 94.12 67 ASP A O 1
ATOM 545 N N . GLU A 1 68 ? -12.453 9.280 5.379 1.00 95.12 68 GLU A N 1
ATOM 546 C CA . GLU A 1 68 ? -11.090 9.795 5.495 1.00 95.12 68 GLU A CA 1
ATOM 547 C C . GLU A 1 68 ? -10.105 8.663 5.192 1.00 95.12 68 GLU A C 1
ATOM 549 O O . GLU A 1 68 ? -10.206 7.570 5.754 1.00 95.12 68 GLU A O 1
ATOM 554 N N . PHE A 1 69 ? -9.155 8.919 4.295 1.00 96.31 69 PHE A N 1
ATOM 555 C CA . PHE A 1 69 ? -8.135 7.950 3.904 1.00 96.31 69 PHE A CA 1
ATOM 556 C C . PHE A 1 69 ? -6.782 8.497 4.307 1.00 96.31 69 PHE A C 1
ATOM 558 O O . PHE A 1 69 ? -6.468 9.639 3.991 1.00 96.31 69 PHE A O 1
ATOM 565 N N . TYR A 1 70 ? -5.996 7.677 4.983 1.00 95.25 70 TYR A N 1
ATOM 566 C CA . TYR A 1 70 ? -4.712 8.042 5.546 1.00 95.25 70 TYR A CA 1
ATOM 567 C C . TYR A 1 70 ? -3.618 7.157 4.983 1.00 95.25 70 TYR A C 1
ATOM 569 O O . TYR A 1 70 ? -3.812 5.958 4.751 1.00 95.25 70 TYR A O 1
ATOM 577 N N . PHE A 1 71 ? -2.455 7.763 4.815 1.00 93.44 71 PHE A N 1
ATOM 578 C CA . PHE A 1 71 ? -1.243 7.090 4.398 1.00 93.44 71 PHE A CA 1
ATOM 579 C C . PHE A 1 71 ? -0.100 7.595 5.271 1.00 93.44 71 PHE A C 1
ATOM 581 O O . PHE A 1 71 ? 0.081 8.803 5.402 1.00 93.44 71 PHE A O 1
ATOM 588 N N . SER A 1 72 ? 0.598 6.693 5.954 1.00 92.50 72 SER A N 1
ATOM 589 C CA . SER A 1 72 ? 1.595 7.108 6.940 1.00 92.50 72 SER A CA 1
ATOM 590 C C . SER A 1 72 ? 2.934 7.452 6.288 1.00 92.50 72 SER A C 1
ATOM 592 O O . SER A 1 72 ? 3.228 6.974 5.190 1.00 92.50 72 SER A O 1
ATOM 594 N N . TYR A 1 73 ? 3.767 8.257 6.951 1.00 90.69 73 TYR A N 1
ATOM 595 C CA . TYR A 1 73 ? 5.095 8.596 6.431 1.00 90.69 73 TYR A CA 1
ATOM 596 C C . TYR A 1 73 ? 6.004 7.374 6.279 1.00 90.69 73 TYR A C 1
ATOM 598 O O . TYR A 1 73 ? 6.763 7.302 5.310 1.00 90.69 73 TYR A O 1
ATOM 606 N N . LEU A 1 74 ? 5.922 6.387 7.174 1.00 92.81 74 LEU A N 1
ATOM 607 C CA . LEU A 1 74 ? 6.620 5.117 6.995 1.00 92.81 74 LEU A CA 1
ATOM 608 C C . LEU A 1 74 ? 6.182 4.451 5.688 1.00 92.81 74 LEU A C 1
ATOM 610 O O . LEU A 1 74 ? 7.038 4.104 4.876 1.00 92.81 74 LEU A O 1
ATOM 614 N N . ALA A 1 75 ? 4.872 4.353 5.443 1.00 90.25 75 ALA A N 1
ATOM 615 C CA . ALA A 1 75 ? 4.354 3.759 4.217 1.00 90.25 75 ALA A CA 1
ATOM 616 C C . ALA A 1 75 ? 4.773 4.554 2.963 1.00 90.25 75 ALA A C 1
ATOM 618 O O . ALA A 1 75 ? 5.151 3.973 1.945 1.00 90.25 75 ALA A O 1
ATOM 619 N N . MET A 1 76 ? 4.791 5.889 3.045 1.00 88.38 76 MET A N 1
ATOM 620 C CA . MET A 1 76 ? 5.310 6.765 1.986 1.00 88.38 76 MET A CA 1
ATOM 621 C C . MET A 1 76 ? 6.771 6.483 1.665 1.00 88.38 76 MET A C 1
ATOM 623 O O . MET A 1 76 ? 7.125 6.342 0.500 1.00 88.38 76 MET A O 1
ATOM 627 N N . ASN A 1 77 ? 7.621 6.352 2.677 1.00 89.38 77 ASN A N 1
ATOM 628 C CA . ASN A 1 77 ? 9.039 6.088 2.454 1.00 89.38 77 ASN A CA 1
ATOM 629 C C . ASN A 1 77 ? 9.288 4.668 1.928 1.00 89.38 77 ASN A C 1
ATOM 631 O O . ASN A 1 77 ? 10.194 4.441 1.121 1.00 89.38 77 ASN A O 1
ATOM 635 N N . GLU A 1 78 ? 8.461 3.703 2.326 1.00 93.00 78 GLU A N 1
ATOM 636 C CA . GLU A 1 78 ? 8.536 2.344 1.799 1.00 93.00 78 GLU A CA 1
ATOM 637 C C . GLU A 1 78 ? 8.193 2.262 0.307 1.00 93.00 78 GLU A C 1
ATOM 639 O O . GLU A 1 78 ? 8.735 1.382 -0.372 1.00 93.00 78 GLU A O 1
ATOM 644 N N . VAL A 1 79 ? 7.384 3.188 -0.234 1.00 91.94 79 VAL A N 1
ATOM 645 C CA . VAL A 1 79 ? 7.087 3.263 -1.676 1.00 91.94 79 VAL A CA 1
ATOM 646 C C . VAL A 1 79 ? 8.368 3.252 -2.498 1.00 91.94 79 VAL A C 1
ATOM 648 O O . VAL A 1 79 ? 8.459 2.479 -3.447 1.00 91.94 79 VAL A O 1
ATOM 651 N N . TYR A 1 80 ? 9.379 4.040 -2.129 1.00 89.62 80 TYR A N 1
ATOM 652 C CA . TYR A 1 80 ? 10.629 4.113 -2.889 1.00 89.62 80 TYR A CA 1
ATOM 653 C C . TYR A 1 80 ? 11.329 2.760 -2.962 1.00 89.62 80 TYR A C 1
ATOM 655 O O . TYR A 1 80 ? 11.743 2.315 -4.034 1.00 89.62 80 TYR A O 1
ATOM 663 N N . SER A 1 81 ? 11.415 2.064 -1.827 1.00 89.56 81 SER A N 1
ATOM 664 C CA . SER A 1 81 ? 11.999 0.725 -1.775 1.00 89.56 81 SER A CA 1
ATOM 665 C C . SER A 1 81 ? 11.185 -0.297 -2.574 1.00 89.56 81 SER A C 1
ATOM 667 O O . SER A 1 81 ? 11.768 -1.147 -3.247 1.00 89.56 81 SER A O 1
ATOM 669 N N . ALA A 1 82 ? 9.856 -0.184 -2.563 1.00 90.19 82 ALA A N 1
ATOM 670 C CA . ALA A 1 82 ? 8.961 -1.079 -3.280 1.00 90.19 82 ALA A CA 1
ATOM 671 C C . ALA A 1 82 ? 9.022 -0.844 -4.796 1.00 90.19 82 ALA A C 1
ATOM 673 O O . ALA A 1 82 ? 9.152 -1.796 -5.560 1.00 90.19 82 ALA A O 1
ATOM 674 N N . VAL A 1 83 ? 9.027 0.415 -5.241 1.00 88.75 83 VAL A N 1
ATOM 675 C CA . VAL A 1 83 ? 9.190 0.787 -6.652 1.00 88.75 83 VAL A CA 1
ATOM 676 C C . VAL A 1 83 ? 10.563 0.357 -7.167 1.00 88.75 83 VAL A C 1
ATOM 678 O O . VAL A 1 83 ? 10.650 -0.265 -8.224 1.00 88.75 83 VAL A O 1
ATOM 681 N N . ARG A 1 84 ? 11.637 0.596 -6.402 1.00 87.75 84 ARG A N 1
ATOM 682 C CA . ARG A 1 84 ? 12.991 0.096 -6.704 1.00 87.75 84 ARG A CA 1
ATOM 683 C C . ARG A 1 84 ? 12.986 -1.414 -6.952 1.00 87.75 84 ARG A C 1
ATOM 685 O O . ARG A 1 84 ? 13.584 -1.913 -7.906 1.00 87.75 84 ARG A O 1
ATOM 692 N N . ASP A 1 85 ? 12.305 -2.147 -6.085 1.00 88.19 85 ASP A N 1
ATOM 693 C CA . ASP A 1 85 ? 12.185 -3.596 -6.149 1.00 88.19 85 ASP A CA 1
ATOM 694 C C . ASP A 1 85 ? 11.344 -4.078 -7.346 1.00 88.19 85 ASP A C 1
ATOM 696 O O . ASP A 1 85 ? 11.654 -5.122 -7.931 1.00 88.19 85 ASP A O 1
ATOM 700 N N . GLU A 1 86 ? 10.319 -3.331 -7.747 1.00 85.75 86 GLU A N 1
ATOM 701 C CA . GLU A 1 86 ? 9.546 -3.582 -8.970 1.00 85.75 86 GLU A CA 1
ATOM 702 C C . GLU A 1 86 ? 10.390 -3.337 -10.228 1.00 85.75 86 GLU A C 1
ATOM 704 O O . GLU A 1 86 ? 10.431 -4.193 -11.114 1.00 85.75 86 GLU A O 1
ATOM 709 N N . ILE A 1 87 ? 11.166 -2.246 -10.277 1.00 85.44 87 ILE A N 1
ATOM 710 C CA . ILE A 1 87 ? 12.085 -1.958 -11.392 1.00 85.44 87 ILE A CA 1
ATOM 711 C C . ILE A 1 87 ? 13.098 -3.094 -11.565 1.00 85.44 87 ILE A C 1
ATOM 713 O O . ILE A 1 87 ? 13.317 -3.577 -12.676 1.00 85.44 87 ILE A O 1
ATOM 717 N N . ARG A 1 88 ? 13.689 -3.577 -10.467 1.00 88.00 88 ARG A N 1
ATOM 718 C CA . ARG A 1 88 ? 14.611 -4.724 -10.508 1.00 88.00 88 ARG A CA 1
ATOM 719 C C . ARG A 1 88 ? 13.933 -5.987 -11.037 1.00 88.00 88 ARG A C 1
ATOM 721 O O . ARG A 1 88 ? 14.529 -6.714 -11.824 1.00 88.00 88 ARG A O 1
ATOM 728 N N . SER A 1 89 ? 12.682 -6.230 -10.649 1.00 86.69 89 SER A N 1
ATOM 729 C CA . SER A 1 89 ? 11.903 -7.384 -11.126 1.00 86.69 89 SER A CA 1
ATOM 730 C C . SER A 1 89 ? 11.615 -7.289 -12.629 1.00 86.69 89 SER A C 1
ATOM 732 O O . SER A 1 89 ? 11.730 -8.275 -13.356 1.00 86.69 89 SER A O 1
ATOM 734 N N . ILE A 1 90 ? 11.324 -6.083 -13.114 1.00 84.25 90 ILE A N 1
ATOM 735 C CA . ILE A 1 90 ? 11.180 -5.772 -14.537 1.00 84.25 90 ILE A CA 1
ATOM 736 C C . ILE A 1 90 ? 12.484 -6.030 -15.307 1.00 84.25 90 ILE A C 1
ATOM 738 O O . ILE A 1 90 ? 12.457 -6.618 -16.388 1.00 84.25 90 ILE A O 1
ATOM 742 N N . LEU A 1 91 ? 13.631 -5.629 -14.756 1.00 85.56 91 LEU A N 1
ATOM 743 C CA . LEU A 1 91 ? 14.937 -5.853 -15.380 1.00 85.56 91 LEU A CA 1
ATOM 744 C C . LEU A 1 91 ? 15.307 -7.340 -15.434 1.00 85.56 91 LEU A C 1
ATOM 746 O O . LEU A 1 91 ? 15.772 -7.805 -16.473 1.00 85.56 91 LEU A O 1
ATOM 750 N N . LEU A 1 92 ? 15.033 -8.105 -14.372 1.00 88.25 92 LEU A N 1
ATOM 751 C CA . LEU A 1 92 ? 15.192 -9.566 -14.373 1.00 88.25 92 LEU A CA 1
ATOM 752 C C . LEU A 1 92 ? 14.335 -10.224 -15.456 1.00 88.25 92 LEU A C 1
ATOM 754 O O . LEU A 1 92 ? 14.818 -11.081 -16.196 1.00 88.25 92 LEU A O 1
ATOM 758 N N . PHE A 1 93 ? 13.073 -9.800 -15.569 1.00 86.69 93 PHE A N 1
ATOM 759 C CA . PHE A 1 93 ? 12.172 -10.282 -16.610 1.00 86.69 93 PHE A CA 1
ATOM 760 C C . PHE A 1 93 ? 12.720 -9.979 -18.008 1.00 86.69 93 PHE A C 1
ATOM 762 O O . PHE A 1 93 ? 12.822 -10.880 -18.839 1.00 86.69 93 PHE A O 1
ATOM 769 N N . ARG A 1 9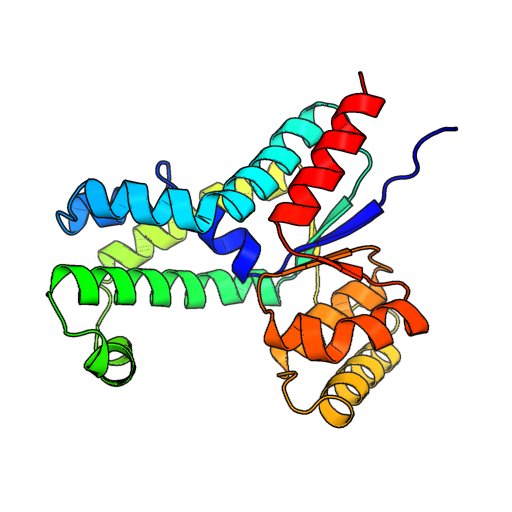4 ? 13.137 -8.730 -18.248 1.00 85.44 94 ARG A N 1
ATOM 770 C CA . ARG A 1 94 ? 13.717 -8.286 -19.522 1.00 85.44 94 ARG A CA 1
ATOM 771 C C . ARG A 1 94 ? 14.963 -9.087 -19.904 1.00 85.44 94 ARG A C 1
ATOM 773 O O . ARG A 1 94 ? 15.129 -9.442 -21.065 1.00 85.44 94 ARG A O 1
ATOM 780 N N . ASN A 1 95 ? 15.819 -9.382 -18.930 1.00 86.50 95 ASN A N 1
ATOM 781 C CA . ASN A 1 95 ? 17.055 -10.133 -19.142 1.00 86.50 95 ASN A CA 1
ATOM 782 C C . ASN A 1 95 ? 16.814 -11.640 -19.342 1.00 86.50 95 ASN A C 1
ATOM 784 O O . ASN A 1 95 ? 17.762 -12.381 -19.592 1.00 86.50 95 ASN A O 1
ATOM 788 N N . GLY A 1 96 ? 15.566 -12.110 -19.221 1.00 87.06 96 GLY A N 1
ATOM 789 C CA . GLY A 1 96 ? 15.242 -13.531 -19.287 1.00 87.06 96 GLY A CA 1
ATOM 790 C C . GLY A 1 96 ? 15.820 -14.323 -18.114 1.00 87.06 96 GLY A C 1
ATOM 791 O O . GLY A 1 96 ? 16.039 -15.529 -18.244 1.00 87.06 96 GLY A O 1
ATOM 792 N 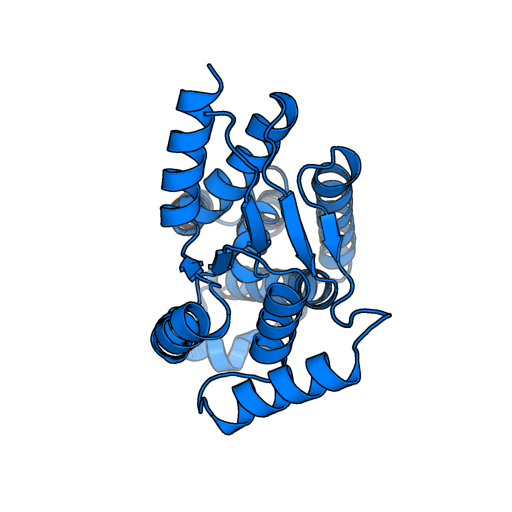N . THR A 1 97 ? 16.089 -13.670 -16.974 1.00 88.38 97 THR A N 1
ATOM 793 C CA . THR A 1 97 ? 16.645 -14.348 -15.802 1.00 88.38 97 THR A CA 1
ATOM 794 C C . THR A 1 97 ? 15.648 -15.404 -15.311 1.00 88.38 97 THR A C 1
ATOM 796 O O . THR A 1 97 ? 14.477 -15.082 -15.086 1.00 88.38 97 THR A O 1
ATOM 799 N N . PRO A 1 98 ? 16.071 -16.662 -15.089 1.00 88.69 98 PRO A N 1
ATOM 800 C CA . PRO A 1 98 ? 15.188 -17.696 -14.560 1.00 88.69 98 PRO A CA 1
ATOM 801 C C . PRO A 1 98 ? 14.627 -17.319 -13.185 1.00 88.69 98 PRO A C 1
ATOM 803 O O . PRO A 1 98 ? 15.389 -16.935 -12.300 1.00 88.69 98 PRO A O 1
ATOM 806 N N . LEU A 1 99 ? 13.318 -17.511 -12.968 1.00 87.81 99 LEU A N 1
ATOM 807 C CA . LEU A 1 99 ? 12.632 -17.186 -11.702 1.00 87.81 99 LEU A CA 1
ATOM 808 C C . LEU A 1 99 ? 13.331 -17.767 -10.461 1.00 87.81 99 LEU A C 1
ATOM 810 O O . LEU A 1 99 ? 13.337 -17.141 -9.404 1.00 87.81 99 LEU A O 1
ATOM 814 N N . SER A 1 100 ? 13.961 -18.939 -10.587 1.00 89.12 100 SER A N 1
ATOM 815 C CA . SER A 1 100 ? 14.697 -19.593 -9.498 1.00 89.12 100 SER A CA 1
ATOM 816 C C . SER A 1 100 ? 15.904 -18.796 -8.994 1.00 89.12 100 SER A C 1
ATOM 818 O O . SER A 1 100 ? 16.350 -19.042 -7.880 1.00 89.12 100 SER A O 1
ATOM 820 N N . ARG A 1 101 ? 16.434 -17.859 -9.790 1.00 87.31 101 ARG A N 1
ATOM 821 C CA . ARG A 1 101 ? 17.591 -17.018 -9.440 1.00 87.31 101 ARG A CA 1
ATOM 822 C C . ARG A 1 101 ? 17.217 -15.612 -8.990 1.00 87.31 101 ARG A C 1
ATOM 824 O O . ARG A 1 101 ? 18.079 -14.858 -8.553 1.00 87.31 101 ARG A O 1
ATOM 831 N N . TRP A 1 102 ? 15.938 -15.244 -9.062 1.00 89.12 102 TRP A N 1
ATOM 832 C CA . TRP A 1 102 ? 15.513 -13.868 -8.800 1.00 89.12 102 TRP A CA 1
ATOM 833 C C . TRP A 1 102 ? 15.850 -13.412 -7.381 1.00 89.12 102 TRP A C 1
ATOM 835 O O . TRP A 1 102 ? 16.297 -12.288 -7.203 1.00 89.12 102 TRP A O 1
ATOM 845 N N . ASN A 1 103 ? 15.703 -14.276 -6.375 1.00 83.19 103 ASN A N 1
ATOM 846 C CA . ASN A 1 103 ? 16.016 -13.913 -4.988 1.00 83.19 103 ASN A CA 1
ATOM 847 C C . ASN A 1 103 ? 17.496 -13.555 -4.776 1.00 83.19 103 ASN A C 1
ATOM 849 O O . ASN A 1 103 ? 17.802 -12.723 -3.927 1.00 83.19 103 ASN A O 1
ATOM 853 N N . GLU A 1 104 ? 18.397 -14.175 -5.539 1.00 83.69 104 GLU A N 1
ATOM 854 C CA . GLU A 1 104 ? 19.842 -13.953 -5.447 1.00 83.69 104 GLU A CA 1
ATOM 855 C C . GLU A 1 104 ? 20.259 -12.746 -6.296 1.00 83.69 104 GLU A C 1
ATOM 857 O O . GLU A 1 104 ? 20.969 -11.859 -5.825 1.00 83.69 104 GLU A O 1
ATOM 862 N N . GLU A 1 105 ? 19.765 -12.671 -7.534 1.00 85.19 105 GLU A N 1
ATOM 863 C CA . GLU A 1 105 ? 20.218 -11.686 -8.519 1.00 85.19 105 GLU A CA 1
ATOM 864 C C . GLU A 1 105 ? 19.527 -10.320 -8.387 1.00 85.19 105 GLU A C 1
ATOM 866 O O . GLU A 1 105 ? 20.087 -9.311 -8.810 1.00 85.19 105 GLU A O 1
ATOM 871 N N . LYS A 1 106 ? 18.344 -10.233 -7.756 1.00 84.44 106 LYS A N 1
ATOM 872 C CA . LYS A 1 106 ? 17.582 -8.972 -7.652 1.00 84.44 106 LYS A CA 1
ATOM 873 C C . LYS A 1 106 ? 18.382 -7.847 -6.999 1.00 84.44 106 LYS A C 1
ATOM 875 O O . LYS A 1 106 ? 18.302 -6.706 -7.442 1.00 84.44 106 LYS A O 1
ATOM 880 N N . ASN A 1 107 ? 19.155 -8.157 -5.960 1.00 83.44 107 ASN A N 1
ATOM 881 C CA . ASN A 1 107 ? 19.943 -7.158 -5.234 1.00 83.44 107 ASN A CA 1
ATOM 882 C C . ASN A 1 107 ? 21.250 -6.784 -5.941 1.00 83.44 107 ASN A C 1
ATOM 884 O O . ASN A 1 107 ? 21.824 -5.754 -5.602 1.00 83.44 107 ASN A O 1
ATOM 888 N N . ALA A 1 108 ? 21.690 -7.587 -6.913 1.00 83.25 108 ALA A N 1
ATOM 889 C CA . ALA A 1 108 ? 22.873 -7.323 -7.728 1.00 83.25 108 ALA A CA 1
ATOM 890 C C . ALA A 1 108 ? 22.573 -6.431 -8.946 1.00 83.25 108 ALA A C 1
ATOM 892 O O . ALA A 1 108 ? 23.487 -6.060 -9.674 1.00 83.25 108 ALA A O 1
ATOM 893 N N . ILE A 1 109 ? 21.299 -6.102 -9.189 1.00 84.69 109 ILE A N 1
ATOM 894 C CA . ILE A 1 109 ? 20.909 -5.197 -10.268 1.00 84.69 109 ILE A CA 1
ATOM 895 C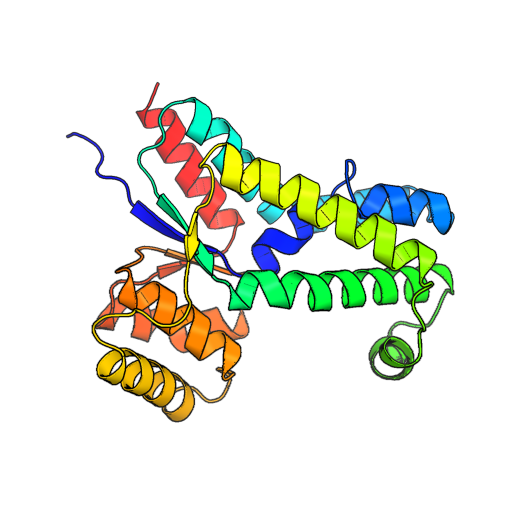 C . ILE A 1 109 ? 21.050 -3.754 -9.799 1.00 84.69 109 ILE A C 1
ATOM 897 O O . ILE A 1 109 ? 20.293 -3.277 -8.937 1.00 84.69 109 ILE A O 1
ATOM 901 N N . ASP A 1 110 ? 21.984 -3.067 -10.447 1.00 82.19 110 ASP A N 1
ATOM 902 C CA . ASP A 1 110 ? 22.134 -1.624 -10.369 1.00 82.19 110 ASP A CA 1
ATOM 903 C C . ASP A 1 110 ? 21.002 -0.934 -11.129 1.00 82.19 110 ASP A C 1
ATOM 905 O O . ASP A 1 110 ? 20.636 -1.307 -12.250 1.00 82.19 110 ASP A O 1
ATOM 909 N N . LEU A 1 111 ? 20.428 0.085 -10.494 1.00 78.56 111 LEU A N 1
ATOM 910 C CA . LEU A 1 111 ? 19.452 0.944 -11.141 1.00 78.56 111 LEU A CA 1
ATOM 911 C C . LEU A 1 111 ? 20.177 2.092 -11.839 1.00 78.56 111 LEU A C 1
ATOM 913 O O . LEU A 1 111 ? 20.982 2.760 -11.190 1.00 78.56 111 LEU A O 1
ATOM 917 N N . PRO A 1 112 ? 19.886 2.361 -13.123 1.00 73.81 112 PRO A N 1
ATOM 918 C CA . PRO A 1 112 ? 20.422 3.542 -13.786 1.00 73.81 112 PRO A CA 1
ATOM 919 C C . PRO A 1 112 ? 19.967 4.812 -13.060 1.00 73.81 112 PRO A C 1
ATOM 921 O O . PRO A 1 112 ? 18.776 4.973 -12.790 1.00 73.81 112 PRO A O 1
ATOM 924 N N . GLU A 1 113 ? 20.906 5.695 -12.737 1.00 76.69 113 GLU A N 1
ATOM 925 C CA . GLU A 1 113 ? 20.674 6.921 -11.960 1.00 76.69 113 GLU A CA 1
ATOM 926 C C . GLU A 1 113 ? 19.663 7.854 -12.636 1.00 76.69 113 GLU A C 1
ATOM 928 O O . GLU A 1 113 ? 18.708 8.317 -12.019 1.00 76.69 113 GLU A O 1
ATOM 933 N N . ASP A 1 114 ? 19.777 7.974 -13.952 1.00 73.25 114 ASP A N 1
ATOM 934 C CA . ASP A 1 114 ? 18.863 8.672 -14.849 1.00 73.25 114 ASP A CA 1
ATOM 935 C C . ASP A 1 114 ? 17.452 8.052 -14.892 1.00 73.25 114 ASP A C 1
ATOM 937 O O . ASP A 1 114 ? 16.486 8.730 -15.224 1.00 73.25 114 ASP A O 1
ATOM 941 N N . SER A 1 115 ? 17.286 6.765 -14.556 1.00 73.62 115 SER A N 1
ATOM 942 C CA . SER A 1 115 ? 15.945 6.201 -14.318 1.00 73.62 115 SER A CA 1
ATOM 943 C C . SER A 1 115 ? 15.394 6.598 -12.950 1.00 73.62 115 SER A C 1
ATOM 945 O O . SER A 1 115 ? 14.182 6.713 -12.809 1.00 73.62 115 SER A O 1
ATOM 947 N N . MET A 1 116 ? 16.249 6.741 -11.935 1.00 83.00 116 MET A N 1
ATOM 948 C CA . MET A 1 116 ? 15.813 6.997 -10.561 1.00 83.00 116 MET A CA 1
ATOM 949 C C . MET A 1 116 ? 15.268 8.412 -10.394 1.00 83.00 116 MET A C 1
ATOM 951 O O . MET A 1 116 ? 14.238 8.565 -9.748 1.00 83.00 116 MET A O 1
ATOM 955 N N . GLU A 1 117 ? 15.900 9.408 -11.017 1.00 85.50 117 GLU A N 1
ATOM 956 C CA . GLU A 1 117 ? 15.424 10.797 -10.992 1.00 85.50 117 GLU A CA 1
ATOM 957 C C . GLU A 1 117 ? 14.027 10.921 -11.614 1.00 85.50 117 GLU A C 1
ATOM 959 O O . GLU A 1 117 ? 13.095 11.355 -10.944 1.00 85.50 117 GLU A O 1
ATOM 964 N N . SER A 1 118 ? 13.826 10.419 -12.839 1.00 85.12 118 SER A N 1
ATOM 965 C CA . SER A 1 118 ? 12.502 10.463 -13.481 1.00 85.12 118 SER A CA 1
ATOM 966 C C . SER A 1 118 ? 11.439 9.662 -12.721 1.00 85.12 118 SER A C 1
ATOM 968 O O . SER A 1 118 ? 10.277 10.050 -12.691 1.00 85.12 118 SER A O 1
ATOM 970 N N . VAL A 1 119 ? 11.812 8.535 -12.103 1.00 87.44 119 VAL A N 1
ATOM 971 C CA . VAL A 1 119 ? 10.887 7.751 -11.268 1.00 87.44 119 VAL A CA 1
ATOM 972 C C . VAL A 1 119 ? 10.508 8.512 -10.003 1.00 87.44 119 VAL A C 1
ATOM 974 O O . VAL A 1 119 ? 9.347 8.472 -9.603 1.00 87.44 119 VAL A O 1
ATOM 977 N N . TYR A 1 120 ? 11.470 9.184 -9.374 1.00 89.50 120 TYR A N 1
ATOM 978 C CA . TYR A 1 120 ? 11.234 10.016 -8.204 1.00 89.50 120 TYR A CA 1
ATOM 979 C C . TYR A 1 120 ? 10.279 11.169 -8.536 1.00 89.50 120 TYR A C 1
ATOM 981 O O . TYR A 1 120 ? 9.251 11.300 -7.877 1.00 89.50 120 TYR A O 1
ATOM 989 N N . GLU A 1 121 ? 10.547 11.922 -9.606 1.00 88.94 121 GLU A N 1
ATOM 990 C CA . GLU A 1 121 ? 9.668 13.005 -10.068 1.00 88.94 121 GLU A CA 1
ATOM 991 C C . GLU A 1 121 ? 8.242 12.509 -10.363 1.00 88.94 121 GLU A C 1
ATOM 993 O O . GLU A 1 121 ? 7.264 13.137 -9.959 1.00 88.94 121 GLU A O 1
ATOM 998 N N . ASP A 1 122 ? 8.098 11.355 -11.021 1.00 88.75 122 ASP A N 1
ATOM 999 C CA . ASP A 1 122 ? 6.791 10.746 -11.291 1.00 88.75 122 ASP A CA 1
ATOM 1000 C C . ASP A 1 122 ? 6.034 10.361 -10.008 1.00 88.75 122 ASP A C 1
ATOM 1002 O O . ASP A 1 122 ? 4.806 10.490 -9.953 1.00 88.75 122 ASP A O 1
ATOM 1006 N N . ILE A 1 123 ? 6.737 9.863 -8.985 1.00 90.50 123 ILE A N 1
ATOM 1007 C CA . ILE A 1 123 ? 6.139 9.524 -7.686 1.00 90.50 123 ILE A CA 1
ATOM 1008 C C . ILE A 1 123 ? 5.669 10.794 -6.975 1.00 90.50 123 ILE A C 1
ATOM 1010 O O . ILE A 1 123 ? 4.515 10.841 -6.547 1.00 90.50 123 ILE A O 1
ATOM 1014 N N . GLU A 1 124 ? 6.512 11.824 -6.904 1.00 90.62 124 GLU A N 1
ATOM 1015 C CA . GLU A 1 124 ? 6.184 13.092 -6.242 1.00 90.62 124 GLU A CA 1
ATOM 1016 C C . GLU A 1 124 ? 4.991 13.779 -6.914 1.00 90.62 124 GLU A C 1
ATOM 1018 O O . GLU A 1 124 ? 4.013 14.111 -6.247 1.00 90.62 124 GLU A O 1
ATOM 1023 N N . ASN A 1 125 ? 4.976 13.854 -8.250 1.00 90.00 125 ASN A N 1
ATOM 1024 C CA . ASN A 1 125 ? 3.839 14.397 -9.001 1.00 90.00 125 ASN A CA 1
ATOM 1025 C C . ASN A 1 125 ? 2.523 13.662 -8.687 1.00 90.00 125 ASN A C 1
ATOM 1027 O O . ASN A 1 125 ? 1.438 14.248 -8.685 1.00 90.00 125 ASN A O 1
ATOM 1031 N N . ARG A 1 126 ? 2.585 12.353 -8.424 1.00 89.19 126 ARG A N 1
ATOM 1032 C CA . ARG A 1 126 ? 1.409 11.560 -8.047 1.00 89.19 126 ARG A CA 1
ATOM 1033 C C . ARG A 1 126 ? 1.000 11.767 -6.598 1.00 89.19 126 ARG A C 1
ATOM 1035 O O . ARG A 1 126 ? -0.200 11.781 -6.319 1.00 89.19 126 ARG A O 1
ATOM 1042 N N . PHE A 1 127 ? 1.958 11.923 -5.693 1.00 90.06 127 PHE A N 1
ATOM 1043 C CA . PHE A 1 127 ? 1.688 12.321 -4.317 1.00 90.06 127 PHE A CA 1
ATOM 1044 C C . PHE A 1 127 ? 1.026 13.696 -4.257 1.00 90.06 127 PHE A C 1
ATOM 1046 O O . PHE A 1 127 ? -0.007 13.825 -3.600 1.00 90.06 127 PHE A O 1
ATOM 1053 N N . ASP A 1 128 ? 1.494 14.665 -5.042 1.00 89.44 128 ASP A N 1
ATOM 1054 C CA . ASP A 1 128 ? 0.863 15.981 -5.163 1.00 89.44 128 ASP A CA 1
ATOM 1055 C C . ASP A 1 128 ? -0.599 15.881 -5.601 1.00 89.44 128 ASP A C 1
ATOM 1057 O O . ASP A 1 128 ? -1.470 16.549 -5.042 1.00 89.44 128 ASP A O 1
ATOM 1061 N N . VAL A 1 129 ? -0.911 14.995 -6.552 1.00 86.50 129 VAL A N 1
ATOM 1062 C CA . VAL A 1 129 ? -2.302 14.745 -6.953 1.00 86.50 129 VAL A CA 1
ATOM 1063 C C . VAL A 1 129 ? -3.116 14.146 -5.806 1.00 86.50 129 VAL A C 1
ATOM 1065 O O . VAL A 1 129 ? -4.240 14.589 -5.585 1.00 86.50 129 VAL A O 1
ATOM 1068 N N . LEU A 1 130 ? -2.593 13.154 -5.079 1.00 88.12 130 LEU A N 1
ATOM 1069 C CA . LEU A 1 130 ? -3.319 12.479 -3.993 1.00 88.12 130 LEU A CA 1
ATOM 1070 C C . LEU A 1 130 ? -3.570 13.377 -2.780 1.00 88.12 130 LEU A C 1
ATOM 1072 O O . LEU A 1 130 ? -4.639 13.298 -2.166 1.00 88.12 130 LEU A O 1
ATOM 1076 N N . PHE A 1 131 ? -2.577 14.186 -2.422 1.00 89.56 131 PHE A N 1
ATOM 1077 C CA . PHE A 1 131 ? -2.597 15.015 -1.224 1.00 89.56 131 PHE A CA 1
ATOM 1078 C C . PHE A 1 131 ? -3.197 16.390 -1.514 1.00 89.56 131 PHE A C 1
ATOM 1080 O O . PHE A 1 131 ? -4.033 16.872 -0.751 1.00 89.56 131 PHE A O 1
ATOM 1087 N N . GLY A 1 132 ? -2.856 16.994 -2.655 1.00 84.69 132 GLY A N 1
ATOM 1088 C CA . GLY A 1 132 ? -3.321 18.326 -3.043 1.00 84.69 132 GLY A CA 1
ATOM 1089 C C . GLY A 1 132 ? -4.829 18.407 -3.282 1.00 84.69 132 GLY A C 1
ATOM 1090 O O . GLY A 1 132 ? -5.437 19.443 -3.023 1.00 84.69 132 GLY A O 1
ATOM 1091 N N . ASN A 1 133 ? -5.467 17.314 -3.714 1.00 82.94 133 ASN A N 1
ATOM 1092 C CA . ASN A 1 133 ? -6.927 17.246 -3.844 1.00 82.94 133 ASN A CA 1
ATOM 1093 C C . ASN A 1 133 ? -7.639 16.722 -2.576 1.00 82.94 133 ASN A C 1
ATOM 1095 O O . ASN A 1 133 ? -8.859 16.535 -2.590 1.00 82.94 133 ASN A O 1
ATOM 1099 N N . GLY A 1 134 ? -6.891 16.447 -1.500 1.00 85.81 134 GLY A N 1
ATOM 1100 C CA . GLY A 1 134 ? -7.411 15.913 -0.241 1.00 85.81 134 GLY A CA 1
ATOM 1101 C C . GLY A 1 134 ? -8.003 14.505 -0.346 1.00 85.81 134 GLY A C 1
ATOM 1102 O O . GLY A 1 134 ? -8.815 14.123 0.496 1.00 85.81 134 GLY A O 1
ATOM 1103 N N . SER A 1 135 ? -7.672 13.720 -1.377 1.00 89.38 135 SER A N 1
ATOM 1104 C CA . SER A 1 135 ? -8.160 12.338 -1.513 1.00 89.38 135 SER A CA 1
ATOM 1105 C C . SER A 1 135 ? -7.642 11.467 -0.380 1.00 89.38 135 SER A C 1
ATOM 1107 O O . SER A 1 135 ? -8.424 10.735 0.236 1.00 89.38 135 SER A O 1
ATOM 1109 N N . ILE A 1 136 ? -6.350 11.598 -0.085 1.00 92.50 136 ILE A N 1
ATOM 1110 C CA . ILE A 1 136 ? -5.636 10.877 0.965 1.00 92.50 136 ILE A CA 1
ATOM 1111 C C . ILE A 1 136 ? -4.862 11.898 1.806 1.00 92.50 136 ILE A C 1
ATOM 1113 O O . ILE A 1 136 ? -4.325 12.862 1.269 1.00 92.50 136 ILE A O 1
ATOM 1117 N N . PHE A 1 137 ? -4.804 11.690 3.117 1.00 92.19 137 PHE A N 1
ATOM 1118 C CA . PHE A 1 137 ? -4.096 12.550 4.057 1.00 92.19 137 PHE A CA 1
ATOM 1119 C C . PHE A 1 137 ? -2.798 11.875 4.524 1.00 92.19 137 PHE A C 1
ATOM 1121 O O . PHE A 1 137 ? -2.859 10.740 5.015 1.00 92.19 137 PHE A O 1
ATOM 1128 N N . PRO A 1 138 ? -1.635 12.538 4.399 1.00 90.56 138 PRO A N 1
ATOM 1129 C CA . PRO A 1 138 ? -0.405 12.048 5.004 1.00 90.56 138 PRO A CA 1
ATOM 1130 C C . PRO A 1 138 ? -0.520 12.088 6.534 1.00 90.56 138 PRO A C 1
ATOM 1132 O O . PRO A 1 138 ? -1.146 12.991 7.096 1.00 90.56 138 PRO A O 1
ATOM 1135 N N . LEU A 1 139 ? 0.066 11.103 7.210 1.00 90.00 139 LEU A N 1
ATOM 1136 C CA . LEU A 1 139 ? -0.048 10.930 8.658 1.00 90.00 139 LEU A CA 1
ATOM 1137 C C . LEU A 1 139 ? 1.317 10.629 9.294 1.00 90.00 139 LEU A C 1
ATOM 1139 O O . LEU A 1 139 ? 2.040 9.752 8.823 1.00 90.00 139 LEU A O 1
ATOM 1143 N N . SER A 1 140 ? 1.644 11.323 10.390 1.00 86.06 140 SER A N 1
ATOM 1144 C CA . SER A 1 140 ? 2.772 10.956 11.262 1.00 86.06 140 SER A CA 1
ATOM 1145 C C . SER A 1 140 ? 2.546 9.577 11.869 1.00 86.06 140 SER A C 1
ATOM 1147 O O . SER A 1 140 ? 1.461 9.299 12.379 1.00 86.06 140 SER A O 1
ATOM 1149 N N . ASP A 1 141 ? 3.554 8.709 11.805 1.00 82.25 141 ASP A N 1
ATOM 1150 C CA . ASP A 1 141 ? 3.447 7.354 12.345 1.00 82.25 141 ASP A CA 1
ATOM 1151 C C . ASP A 1 141 ? 3.266 7.365 13.869 1.00 82.25 141 ASP A C 1
ATOM 1153 O O . ASP A 1 141 ? 2.452 6.599 14.388 1.00 82.25 141 ASP A O 1
ATOM 1157 N N . GLU A 1 142 ? 3.962 8.271 14.561 1.00 77.62 142 GLU A N 1
ATOM 1158 C CA . GLU A 1 142 ? 3.831 8.506 15.999 1.00 77.62 142 GLU A CA 1
ATOM 1159 C C . GLU A 1 142 ? 2.958 9.749 16.261 1.00 77.62 142 GLU A C 1
ATOM 1161 O O . GLU A 1 142 ? 3.206 10.808 15.666 1.00 77.62 142 GLU A O 1
ATOM 1166 N N . PRO A 1 143 ? 1.921 9.643 17.115 1.00 72.12 143 PRO A N 1
ATOM 1167 C CA . PRO A 1 143 ? 1.112 10.789 17.507 1.00 72.12 143 PRO A CA 1
ATOM 1168 C C . PRO A 1 143 ? 1.864 11.678 18.514 1.00 72.12 143 PRO A C 1
ATOM 1170 O O . PRO A 1 143 ? 2.537 11.179 19.410 1.00 72.12 143 PRO A O 1
ATOM 1173 N N . GLU A 1 144 ? 1.730 13.003 18.379 1.00 67.00 144 GLU A N 1
ATOM 1174 C CA . GLU A 1 144 ? 2.385 13.982 19.271 1.00 67.00 144 GLU A CA 1
ATOM 1175 C C . GLU A 1 144 ? 1.869 13.909 20.722 1.00 67.00 144 GLU A C 1
ATOM 1177 O O . GLU A 1 144 ? 2.605 14.185 21.668 1.00 67.00 144 GLU A O 1
ATOM 1182 N N . GLU A 1 145 ? 0.613 13.494 20.899 1.00 61.53 145 GLU A N 1
ATOM 1183 C CA . GLU A 1 145 ? -0.016 13.193 22.185 1.00 61.53 145 GLU A CA 1
ATOM 1184 C C . GLU A 1 145 ? -0.249 11.667 22.262 1.00 61.53 145 GLU A C 1
ATOM 1186 O O . GLU A 1 145 ? -0.678 11.064 21.281 1.00 61.53 145 GLU A O 1
ATOM 1191 N N . ASP A 1 146 ? 0.025 11.031 23.408 1.00 59.56 146 ASP A N 1
ATOM 1192 C CA . ASP A 1 146 ? -0.104 9.574 23.662 1.00 59.56 146 ASP A CA 1
ATOM 1193 C C . ASP A 1 146 ? 1.016 8.634 23.129 1.00 59.56 146 ASP A C 1
ATOM 1195 O O . ASP A 1 146 ? 0.785 7.430 22.953 1.00 59.56 146 ASP A O 1
ATOM 1199 N N . GLY A 1 147 ? 2.252 9.120 22.945 1.00 61.44 147 GLY A N 1
ATOM 1200 C CA . GLY A 1 147 ? 3.406 8.306 22.494 1.00 61.44 147 GLY A CA 1
ATOM 1201 C C . GLY A 1 147 ? 3.717 7.052 23.341 1.00 61.44 147 GLY A C 1
ATOM 1202 O O . GLY A 1 147 ? 4.102 6.008 22.802 1.00 61.44 147 GLY A O 1
ATOM 1203 N N . ASP A 1 148 ? 3.454 7.088 24.654 1.00 61.91 148 ASP A N 1
ATOM 1204 C CA . ASP A 1 148 ? 3.624 5.923 25.542 1.00 61.91 148 ASP A CA 1
ATOM 1205 C C . ASP A 1 148 ? 2.676 4.767 25.157 1.00 61.91 148 ASP A C 1
ATOM 1207 O O . ASP A 1 148 ? 3.093 3.612 25.050 1.00 61.91 148 ASP A O 1
ATOM 1211 N N . ASN A 1 149 ? 1.410 5.073 24.844 1.00 82.12 149 ASN A N 1
ATOM 1212 C CA . ASN A 1 149 ? 0.426 4.077 24.405 1.00 82.12 149 ASN A CA 1
ATOM 1213 C C . ASN A 1 149 ? 0.770 3.530 23.008 1.00 82.12 149 ASN A C 1
ATOM 1215 O O . ASN A 1 149 ? 0.583 2.344 22.732 1.00 82.12 149 ASN A O 1
ATOM 1219 N N . PHE A 1 150 ? 1.326 4.369 22.127 1.00 89.06 150 PHE A N 1
ATOM 1220 C CA . PHE A 1 150 ? 1.792 3.931 20.811 1.00 89.06 150 PHE A CA 1
ATOM 1221 C C . PHE A 1 150 ? 2.888 2.863 20.924 1.00 89.06 150 PHE A C 1
ATOM 1223 O O . PHE A 1 150 ? 2.757 1.771 20.359 1.00 89.06 150 PHE A O 1
ATOM 1230 N N . SER A 1 151 ? 3.928 3.137 21.716 1.00 90.19 151 SER A N 1
ATOM 1231 C CA . SER A 1 151 ? 5.034 2.200 21.948 1.00 90.19 151 SER A CA 1
ATOM 1232 C C . SER A 1 151 ? 4.558 0.880 22.566 1.00 90.19 151 SER A C 1
ATOM 1234 O O . SER A 1 151 ? 4.998 -0.197 22.151 1.00 90.19 151 SER A O 1
ATOM 1236 N N . GLU A 1 152 ? 3.606 0.933 23.503 1.00 92.31 152 GLU A N 1
ATOM 1237 C CA . GLU A 1 152 ? 2.987 -0.262 24.088 1.00 92.31 152 GLU A CA 1
ATOM 1238 C C . GLU A 1 152 ? 2.221 -1.101 23.057 1.00 92.31 152 GLU A C 1
ATOM 1240 O O . GLU A 1 152 ? 2.325 -2.334 23.060 1.00 92.31 152 GLU A O 1
ATOM 1245 N N . ILE A 1 153 ? 1.463 -0.466 22.157 1.00 93.88 153 ILE A N 1
ATOM 1246 C CA . ILE A 1 153 ? 0.743 -1.169 21.088 1.00 93.88 153 ILE A CA 1
ATOM 1247 C C . ILE A 1 153 ? 1.741 -1.847 20.148 1.00 93.88 153 ILE A C 1
ATOM 1249 O O . ILE A 1 153 ? 1.601 -3.047 19.900 1.00 93.88 153 ILE A O 1
ATOM 1253 N N . VAL A 1 154 ? 2.763 -1.125 19.676 1.00 94.81 154 VAL A N 1
ATOM 1254 C CA . VAL A 1 154 ? 3.805 -1.675 18.791 1.00 94.81 154 VAL A CA 1
ATOM 1255 C C . VAL A 1 154 ? 4.476 -2.884 19.443 1.00 94.81 154 VAL A C 1
ATOM 1257 O O . VAL A 1 154 ? 4.506 -3.970 18.855 1.00 94.81 154 VAL A O 1
ATOM 1260 N N . ALA A 1 155 ? 4.947 -2.737 20.684 1.00 94.81 155 ALA A N 1
ATOM 1261 C CA . ALA A 1 155 ? 5.578 -3.822 21.427 1.00 94.81 155 ALA A CA 1
ATOM 1262 C C . ALA A 1 155 ? 4.626 -5.015 21.607 1.00 94.81 155 ALA A C 1
ATOM 1264 O O . ALA A 1 155 ? 5.014 -6.165 21.392 1.00 94.81 155 ALA A O 1
ATOM 1265 N N . SER A 1 156 ? 3.357 -4.760 21.943 1.00 95.19 156 SER A N 1
ATOM 1266 C CA . SER A 1 156 ? 2.346 -5.807 22.103 1.00 95.19 156 SER A CA 1
ATOM 1267 C C . SER A 1 156 ? 2.118 -6.592 20.811 1.00 95.19 156 SER A C 1
ATOM 1269 O O . SER A 1 156 ? 2.028 -7.820 20.863 1.00 95.19 156 SER A O 1
ATOM 1271 N N . LEU A 1 157 ? 2.050 -5.917 19.659 1.00 96.00 157 LEU A N 1
ATOM 1272 C CA . LEU A 1 157 ? 1.884 -6.571 18.361 1.00 96.00 157 LEU A CA 1
ATOM 1273 C C . LEU A 1 157 ? 3.086 -7.466 18.034 1.00 96.00 157 LEU A C 1
ATOM 1275 O O . LEU A 1 157 ? 2.891 -8.632 17.693 1.00 96.00 157 LEU A O 1
ATOM 1279 N N . ILE A 1 158 ? 4.308 -6.962 18.218 1.00 95.88 158 ILE A N 1
ATOM 1280 C CA . ILE A 1 158 ? 5.546 -7.708 17.939 1.00 95.88 158 ILE A CA 1
ATOM 1281 C C . ILE A 1 158 ? 5.681 -8.930 18.856 1.00 95.88 158 ILE A C 1
ATOM 1283 O O . ILE A 1 158 ? 5.979 -10.029 18.393 1.00 95.88 158 ILE A O 1
ATOM 1287 N N . PHE A 1 159 ? 5.445 -8.778 20.163 1.00 95.38 159 PHE A N 1
ATOM 1288 C CA . PHE A 1 159 ? 5.601 -9.894 21.101 1.00 95.38 159 PHE A CA 1
ATOM 1289 C C . PHE A 1 159 ? 4.499 -10.947 20.972 1.00 95.38 159 PHE A C 1
ATOM 1291 O O . PHE A 1 159 ? 4.739 -12.128 21.231 1.00 95.38 159 PHE A O 1
ATOM 1298 N N . LYS A 1 160 ? 3.283 -10.542 20.591 1.00 95.38 160 LYS A N 1
ATOM 1299 C CA . LYS A 1 160 ? 2.136 -11.451 20.506 1.00 95.38 160 LYS A CA 1
ATOM 1300 C C . LYS A 1 160 ? 2.081 -12.224 19.189 1.00 95.38 160 LYS A C 1
ATOM 1302 O O . LYS A 1 160 ? 1.594 -13.357 19.185 1.00 95.38 160 LYS A O 1
ATOM 1307 N N . PHE A 1 161 ? 2.549 -11.633 18.092 1.00 95.25 161 PHE A N 1
ATOM 1308 C CA . PHE A 1 161 ? 2.398 -12.184 16.748 1.00 95.25 161 PHE A CA 1
ATOM 1309 C C . PHE A 1 161 ? 3.763 -12.425 16.105 1.00 95.25 161 PHE A C 1
ATOM 1311 O O . PHE A 1 161 ? 4.549 -11.513 15.882 1.00 95.25 161 PHE A O 1
ATOM 1318 N N . LYS A 1 162 ? 4.042 -13.687 15.779 1.00 90.12 162 LYS A N 1
ATOM 1319 C CA . LYS A 1 162 ? 5.354 -14.166 15.335 1.00 90.12 162 LYS A CA 1
ATOM 1320 C C . LYS A 1 162 ? 5.763 -13.645 13.962 1.00 90.12 162 LYS A C 1
ATOM 1322 O O . LYS A 1 162 ? 6.959 -13.590 13.691 1.00 90.12 162 LYS A O 1
ATOM 1327 N N . ARG A 1 163 ? 4.812 -13.366 13.062 1.00 88.56 163 ARG A N 1
ATOM 1328 C CA . ARG A 1 163 ? 5.130 -12.921 11.688 1.00 88.56 163 ARG A CA 1
ATOM 1329 C C . ARG A 1 163 ? 4.917 -11.430 11.465 1.00 88.56 163 ARG A C 1
ATOM 1331 O O . ARG A 1 163 ? 5.124 -10.978 10.342 1.00 88.56 163 ARG A O 1
ATOM 1338 N N . VAL A 1 164 ? 4.532 -10.689 12.501 1.00 92.69 164 VAL A N 1
ATOM 1339 C CA . VAL A 1 164 ? 4.440 -9.229 12.446 1.00 92.69 164 VAL A CA 1
ATOM 1340 C C . VAL A 1 164 ? 5.849 -8.658 12.515 1.00 92.69 164 VAL A C 1
ATOM 1342 O O . VAL A 1 164 ? 6.570 -8.887 13.487 1.00 92.69 164 VAL A O 1
ATOM 1345 N N . LYS A 1 165 ? 6.259 -7.928 11.476 1.00 93.50 165 LYS A N 1
ATOM 1346 C CA . LYS A 1 165 ? 7.516 -7.179 11.505 1.00 93.50 165 LYS A CA 1
ATOM 1347 C C . LYS A 1 165 ? 7.315 -5.845 12.217 1.00 93.50 165 LYS A C 1
ATOM 1349 O O . LYS A 1 165 ? 6.194 -5.369 12.366 1.00 93.50 165 LYS A O 1
ATOM 1354 N N . THR A 1 166 ? 8.417 -5.203 12.594 1.00 93.88 166 THR A N 1
ATOM 1355 C CA . THR A 1 166 ? 8.392 -3.871 13.214 1.00 93.88 166 THR A CA 1
ATOM 1356 C C . THR A 1 166 ? 7.642 -2.846 12.365 1.00 93.88 166 THR A C 1
ATOM 1358 O O . THR A 1 166 ? 6.830 -2.105 12.902 1.00 93.88 166 THR A O 1
ATOM 1361 N N . GLN A 1 167 ? 7.857 -2.842 11.046 1.00 93.44 167 GLN A N 1
ATOM 1362 C CA . GLN A 1 167 ? 7.156 -1.943 10.122 1.00 93.44 167 GLN A CA 1
ATOM 1363 C C . GLN A 1 167 ? 5.641 -2.189 10.131 1.00 93.44 167 GLN A 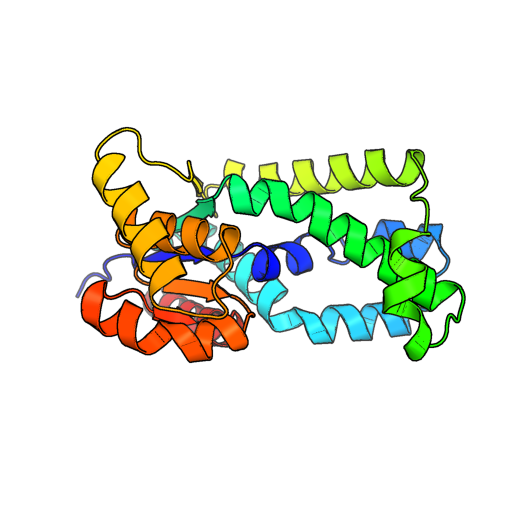C 1
ATOM 1365 O O . GLN A 1 167 ? 4.876 -1.259 10.365 1.00 93.44 167 GLN A O 1
ATOM 1370 N N . ASP A 1 168 ? 5.212 -3.450 10.002 1.00 94.38 168 ASP A N 1
ATOM 1371 C CA . ASP A 1 168 ? 3.793 -3.823 10.080 1.00 94.38 168 ASP A CA 1
ATOM 1372 C C . ASP A 1 168 ? 3.172 -3.387 11.419 1.00 94.38 168 ASP A C 1
ATOM 1374 O O . ASP A 1 168 ? 2.053 -2.879 11.462 1.00 94.38 168 ASP A O 1
ATOM 1378 N N . ALA A 1 169 ? 3.898 -3.571 12.528 1.00 95.50 169 ALA A N 1
ATOM 1379 C CA . ALA A 1 169 ? 3.442 -3.175 13.857 1.00 95.50 169 ALA A CA 1
ATOM 1380 C C . ALA A 1 169 ? 3.275 -1.657 13.989 1.00 95.50 169 ALA A C 1
ATOM 1382 O O . ALA A 1 169 ? 2.283 -1.223 14.569 1.00 95.50 169 ALA A O 1
ATOM 1383 N N . ILE A 1 170 ? 4.207 -0.872 13.439 1.00 95.19 170 ILE A N 1
ATOM 1384 C CA . ILE A 1 170 ? 4.127 0.594 13.403 1.00 95.19 170 ILE A CA 1
ATOM 1385 C C . ILE A 1 170 ? 2.891 1.024 12.612 1.00 95.19 170 ILE A C 1
ATOM 1387 O O . ILE A 1 170 ? 2.034 1.698 13.172 1.00 95.19 170 ILE A O 1
ATOM 1391 N N . LEU A 1 171 ? 2.719 0.545 11.374 1.00 95.19 171 LEU A N 1
ATOM 1392 C CA . LEU A 1 171 ? 1.574 0.912 10.527 1.00 95.19 171 LEU A CA 1
ATOM 1393 C C . LEU A 1 171 ? 0.224 0.564 11.176 1.00 95.19 171 LEU A C 1
ATOM 1395 O O . LEU A 1 171 ? -0.734 1.340 11.118 1.00 95.19 171 LEU A O 1
ATOM 1399 N N . LEU A 1 172 ? 0.140 -0.602 11.824 1.00 96.00 172 LEU A N 1
ATOM 1400 C CA . LEU A 1 172 ? -1.056 -1.018 12.553 1.00 96.00 172 LEU A CA 1
ATOM 1401 C C . LEU A 1 172 ? -1.293 -0.172 13.806 1.00 96.00 172 LEU A C 1
ATOM 1403 O O . LEU A 1 172 ? -2.438 0.190 14.075 1.00 96.00 172 LEU A O 1
ATOM 1407 N N . ALA A 1 173 ? -0.246 0.155 14.566 1.00 95.25 173 ALA A N 1
ATOM 1408 C CA . ALA A 1 173 ? -0.354 1.031 15.728 1.00 95.25 173 ALA A CA 1
ATOM 1409 C C . ALA A 1 173 ? -0.823 2.431 15.317 1.00 95.25 173 ALA A C 1
ATOM 1411 O O . ALA A 1 173 ? -1.753 2.955 15.923 1.00 95.25 173 ALA A O 1
ATOM 1412 N N . THR A 1 174 ? -0.288 2.981 14.226 1.00 94.12 174 THR A N 1
ATOM 1413 C CA . THR A 1 174 ? -0.715 4.266 13.662 1.00 94.12 174 THR A CA 1
ATOM 1414 C C . THR A 1 174 ? -2.204 4.236 13.301 1.00 94.12 174 THR A C 1
ATOM 1416 O O . THR A 1 174 ? -2.962 5.130 13.687 1.00 94.12 174 THR A O 1
ATOM 1419 N N . ALA A 1 175 ? -2.667 3.167 12.644 1.00 95.19 175 ALA A N 1
ATOM 1420 C CA . ALA A 1 175 ? -4.082 2.984 12.321 1.00 95.19 175 ALA A CA 1
ATOM 1421 C C . ALA A 1 175 ? -4.975 2.887 13.572 1.00 95.19 175 ALA A C 1
ATOM 1423 O O . ALA A 1 175 ? -6.080 3.437 13.601 1.00 95.19 175 ALA A O 1
ATOM 1424 N N . ILE A 1 176 ? -4.500 2.213 14.622 1.00 94.69 176 ILE A N 1
ATOM 1425 C CA . ILE A 1 176 ? -5.201 2.112 15.907 1.00 94.69 176 ILE A CA 1
ATOM 1426 C C . ILE A 1 176 ? -5.298 3.486 16.583 1.00 94.69 176 ILE A C 1
ATOM 1428 O O . ILE A 1 176 ? -6.382 3.844 17.051 1.00 94.69 176 ILE A O 1
ATOM 1432 N N . SER A 1 177 ? -4.216 4.268 16.600 1.00 91.75 177 SER A N 1
ATOM 1433 C CA . SER A 1 177 ? -4.160 5.585 17.248 1.00 91.75 177 SER A CA 1
ATOM 1434 C C . SER A 1 177 ? -5.181 6.562 16.668 1.00 91.75 177 SER A C 1
ATOM 1436 O O . SER A 1 177 ? -5.873 7.257 17.412 1.00 91.75 177 SER A O 1
ATOM 1438 N N . ILE A 1 178 ? -5.385 6.548 15.347 1.00 91.31 178 ILE A N 1
ATOM 1439 C CA . ILE A 1 178 ? -6.406 7.393 14.702 1.00 91.31 178 ILE A CA 1
ATOM 1440 C C . ILE A 1 178 ? -7.825 6.803 14.749 1.00 91.31 178 ILE A C 1
ATOM 1442 O O . ILE A 1 178 ? -8.768 7.389 14.198 1.00 91.31 178 ILE A O 1
ATOM 1446 N N . LYS A 1 179 ? -7.995 5.649 15.410 1.00 93.12 179 LYS A N 1
ATOM 1447 C CA . LYS A 1 179 ? -9.244 4.876 15.489 1.00 93.12 179 LYS A CA 1
ATOM 1448 C C . LYS A 1 179 ? -9.776 4.510 14.101 1.00 93.12 179 LYS A C 1
ATOM 1450 O O . LYS A 1 179 ? -10.972 4.647 13.835 1.00 93.12 179 LYS A O 1
ATOM 1455 N N . ALA A 1 180 ? -8.886 4.074 13.210 1.00 96.00 180 ALA A N 1
ATOM 1456 C CA . ALA A 1 180 ? -9.267 3.632 11.878 1.00 96.00 180 ALA A CA 1
ATOM 1457 C C . ALA A 1 180 ? -10.256 2.462 11.953 1.00 96.00 180 ALA A C 1
ATOM 1459 O O . ALA A 1 180 ? -10.130 1.548 12.770 1.00 96.00 180 ALA A O 1
ATOM 1460 N N . ASN A 1 181 ? -11.247 2.479 11.067 1.00 97.44 181 ASN A N 1
ATOM 1461 C CA . ASN A 1 181 ? -12.170 1.364 10.890 1.00 97.44 181 ASN A CA 1
ATOM 1462 C C . ASN A 1 181 ? -11.536 0.270 10.032 1.00 97.44 181 ASN A C 1
ATOM 1464 O O . ASN A 1 181 ? -11.808 -0.915 10.239 1.00 97.44 181 ASN A O 1
ATOM 1468 N N . TYR A 1 182 ? -10.698 0.669 9.072 1.00 97.94 182 TYR A N 1
ATOM 1469 C CA . TYR A 1 182 ? -10.112 -0.236 8.096 1.00 97.94 182 TYR A CA 1
ATOM 1470 C C . TYR A 1 182 ? -8.611 -0.023 7.931 1.00 97.94 182 TYR A C 1
ATOM 1472 O O . TYR A 1 182 ? -8.143 1.112 7.880 1.00 97.94 182 TYR A O 1
ATOM 1480 N N . PHE A 1 183 ? -7.884 -1.127 7.774 1.00 97.81 183 PHE A N 1
ATOM 1481 C CA . PHE A 1 183 ? -6.503 -1.140 7.296 1.00 97.81 183 PHE A CA 1
ATOM 1482 C C . PHE A 1 183 ? -6.449 -1.927 5.984 1.00 97.81 183 PHE A C 1
ATOM 1484 O O . PHE A 1 183 ? -6.840 -3.096 5.947 1.00 97.81 183 PHE A O 1
ATOM 1491 N N . VAL A 1 184 ? -6.029 -1.288 4.895 1.00 97.69 184 VAL A N 1
ATOM 1492 C CA . VAL A 1 184 ? -6.083 -1.868 3.548 1.00 97.69 184 VAL A CA 1
ATOM 1493 C C . VAL A 1 184 ? -4.718 -2.421 3.161 1.00 97.69 184 VAL A C 1
ATOM 1495 O O . VAL A 1 184 ? -3.780 -1.648 3.006 1.00 97.69 184 VAL A O 1
ATOM 1498 N N . THR A 1 185 ? -4.611 -3.739 2.981 1.00 95.81 185 THR A N 1
ATOM 1499 C CA . THR A 1 185 ? -3.344 -4.427 2.679 1.00 95.81 185 THR A CA 1
ATOM 1500 C C . THR A 1 185 ? -3.555 -5.692 1.842 1.00 95.81 185 THR A C 1
ATOM 1502 O O . THR A 1 185 ? -4.623 -6.311 1.877 1.00 95.81 185 THR A O 1
ATOM 1505 N N . PHE A 1 186 ? -2.525 -6.107 1.100 1.00 91.19 186 PHE A N 1
ATOM 1506 C CA . PHE A 1 186 ? -2.453 -7.431 0.468 1.00 91.19 186 PHE A CA 1
ATOM 1507 C C . PHE A 1 186 ? -1.688 -8.474 1.279 1.00 91.19 186 PHE A C 1
ATOM 1509 O O . PHE A 1 186 ? -1.622 -9.628 0.841 1.00 91.19 186 PHE A O 1
ATOM 1516 N N . ASP A 1 187 ? -1.086 -8.121 2.419 1.00 91.81 187 ASP A N 1
ATOM 1517 C CA . ASP A 1 187 ? -0.302 -9.094 3.173 1.00 91.81 187 ASP A CA 1
ATOM 1518 C C . ASP A 1 187 ? -1.220 -10.117 3.853 1.00 91.81 187 ASP A C 1
ATOM 1520 O O . ASP A 1 187 ? -1.658 -9.970 4.993 1.00 91.81 187 ASP A O 1
ATOM 1524 N N . GLN A 1 188 ? -1.491 -11.213 3.143 1.00 90.75 188 GLN A N 1
ATOM 1525 C CA . GLN A 1 188 ? -2.340 -12.288 3.637 1.00 90.75 188 GLN A CA 1
ATOM 1526 C C . GLN A 1 188 ? -1.762 -12.950 4.894 1.00 90.75 188 GLN A C 1
ATOM 1528 O O . GLN A 1 188 ? -2.521 -13.504 5.694 1.00 90.75 188 GLN A O 1
ATOM 1533 N N . ARG A 1 189 ? -0.436 -12.910 5.091 1.00 91.69 189 ARG A N 1
ATOM 1534 C CA . ARG A 1 189 ? 0.204 -13.460 6.294 1.00 91.69 189 ARG A CA 1
ATOM 1535 C C . ARG A 1 189 ? -0.171 -12.597 7.490 1.00 91.69 189 ARG A C 1
ATOM 1537 O O . ARG A 1 189 ? -0.634 -13.153 8.483 1.00 91.69 189 ARG A O 1
ATOM 1544 N N . LEU A 1 190 ? -0.058 -11.274 7.344 1.00 93.19 190 LEU A N 1
ATOM 1545 C CA . LEU A 1 190 ? -0.486 -10.308 8.352 1.00 93.19 190 LEU A CA 1
ATOM 1546 C C . LEU A 1 190 ? -1.983 -10.468 8.641 1.00 93.19 190 LEU A C 1
ATOM 1548 O O . LEU A 1 190 ? -2.363 -10.745 9.777 1.00 93.19 190 LEU A O 1
ATOM 1552 N N . VAL A 1 191 ? -2.826 -10.416 7.602 1.00 93.06 191 VAL A N 1
ATOM 1553 C CA . VAL A 1 191 ? -4.289 -10.557 7.715 1.00 93.06 191 VAL A CA 1
ATOM 1554 C C . VAL A 1 191 ? -4.665 -11.819 8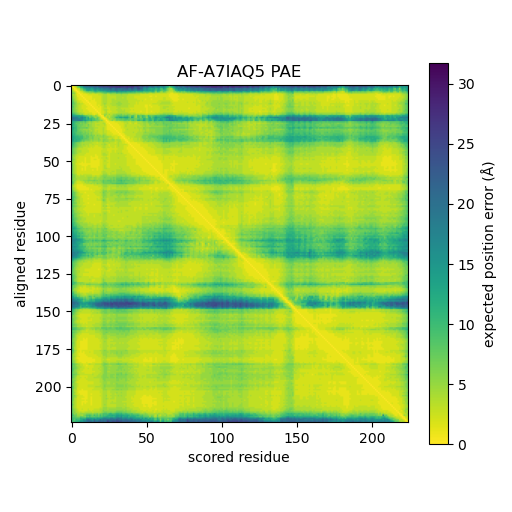.490 1.00 93.06 191 VAL A C 1
ATOM 1556 O O . VAL A 1 191 ? -5.456 -11.757 9.430 1.00 93.06 191 VAL A O 1
ATOM 1559 N N . THR A 1 192 ? -4.088 -12.966 8.141 1.00 93.25 192 THR A N 1
ATOM 1560 C CA . THR A 1 192 ? -4.442 -14.245 8.777 1.00 93.25 192 THR A CA 1
ATOM 1561 C C . THR A 1 192 ? -4.052 -14.280 10.256 1.00 93.25 192 THR A C 1
ATOM 1563 O O . THR A 1 192 ? -4.738 -14.910 11.059 1.00 93.25 192 THR A O 1
ATOM 1566 N N . GLU A 1 193 ? -2.966 -13.608 10.627 1.00 94.19 193 GLU A N 1
ATOM 1567 C CA . GLU A 1 193 ? -2.409 -13.673 11.975 1.00 94.19 193 GLU A CA 1
ATOM 1568 C C . GLU A 1 193 ? -3.062 -12.692 12.953 1.00 94.19 193 GLU A C 1
ATOM 1570 O O . GLU A 1 193 ? -3.343 -13.070 14.093 1.00 94.19 193 GLU A O 1
ATOM 1575 N N . VAL A 1 194 ? -3.344 -11.457 12.521 1.00 95.88 194 VAL A N 1
ATOM 1576 C CA . VAL A 1 194 ? -3.745 -10.384 13.449 1.00 95.88 194 VAL A CA 1
ATOM 1577 C C . VAL A 1 194 ? -5.224 -10.000 13.385 1.00 95.88 194 VAL A C 1
ATOM 1579 O O . VAL A 1 194 ? -5.742 -9.464 14.365 1.00 95.88 194 VAL A O 1
ATOM 1582 N N . SER A 1 195 ? -5.938 -10.294 12.287 1.00 95.19 195 SER A N 1
ATOM 1583 C CA . SER A 1 195 ? -7.263 -9.694 12.016 1.00 95.19 195 SER A CA 1
ATOM 1584 C C . SER A 1 195 ? -8.269 -9.858 13.150 1.00 95.19 195 SER A C 1
ATOM 1586 O O . SER A 1 195 ? -8.922 -8.891 13.532 1.00 95.19 195 SER A O 1
ATOM 1588 N N . LYS A 1 196 ? -8.382 -11.064 13.723 1.00 95.62 196 LYS A N 1
ATOM 1589 C CA . LYS A 1 196 ? -9.335 -11.317 14.813 1.00 95.62 196 LYS A CA 1
ATOM 1590 C C . LYS A 1 196 ? -9.011 -10.472 16.046 1.00 95.62 196 LYS A C 1
ATOM 1592 O O . LYS A 1 196 ? -9.886 -9.816 16.595 1.00 95.62 196 LYS A O 1
ATOM 1597 N N . ALA A 1 197 ? -7.746 -10.460 16.461 1.00 95.38 197 ALA A N 1
ATOM 1598 C CA . ALA A 1 197 ? -7.329 -9.735 17.654 1.00 95.38 197 ALA A CA 1
ATOM 1599 C C . ALA A 1 197 ? -7.484 -8.216 17.496 1.00 95.38 197 ALA A C 1
ATOM 1601 O O . ALA A 1 197 ? -7.854 -7.542 18.456 1.00 95.38 197 ALA A O 1
ATOM 1602 N N . LEU A 1 198 ? -7.220 -7.690 16.297 1.00 96.44 198 LEU A N 1
ATOM 1603 C CA . LEU A 1 198 ? -7.387 -6.270 16.000 1.00 96.44 198 LEU A CA 1
ATOM 1604 C C . LEU A 1 198 ? -8.858 -5.856 15.946 1.00 96.44 198 LEU A C 1
ATOM 1606 O O . LEU A 1 198 ? -9.218 -4.826 16.519 1.00 96.44 198 LEU A O 1
ATOM 1610 N N . ALA A 1 199 ? -9.716 -6.683 15.347 1.00 96.50 199 ALA A N 1
ATOM 1611 C CA . ALA A 1 199 ? -11.154 -6.445 15.326 1.00 96.50 199 ALA A CA 1
ATOM 1612 C C . ALA A 1 199 ? -11.749 -6.468 16.745 1.00 96.50 199 ALA A C 1
ATOM 1614 O O . ALA A 1 199 ? -12.48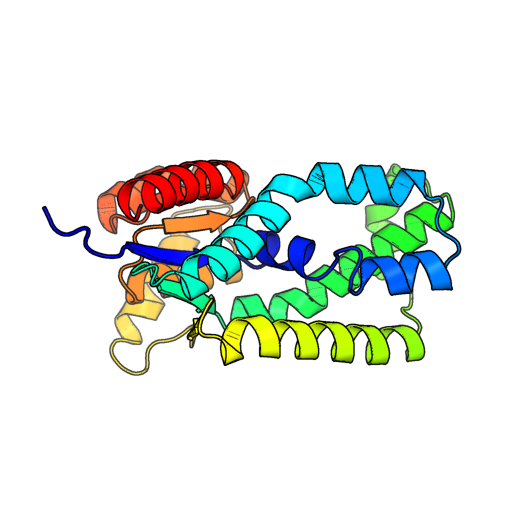9 -5.555 17.110 1.00 96.50 199 ALA A O 1
ATOM 1615 N N . ASP A 1 200 ? -11.376 -7.459 17.562 1.00 96.00 200 ASP A N 1
ATOM 1616 C CA . ASP A 1 200 ? -11.904 -7.628 18.920 1.00 96.00 200 ASP A CA 1
ATOM 1617 C C . ASP A 1 200 ? -11.435 -6.508 19.868 1.00 96.00 200 ASP A C 1
ATOM 1619 O O . ASP A 1 200 ? -12.233 -5.966 20.633 1.00 96.00 200 ASP A O 1
ATOM 1623 N N . LYS A 1 201 ? -10.142 -6.146 19.827 1.00 95.50 201 LYS A N 1
ATOM 1624 C CA . LYS A 1 201 ? -9.547 -5.188 20.777 1.00 95.50 201 LYS A CA 1
ATOM 1625 C C . LYS A 1 201 ? -9.679 -3.731 20.333 1.00 95.50 201 LYS A C 1
ATOM 1627 O O . LYS A 1 201 ? -9.925 -2.867 21.169 1.00 95.50 201 LYS A O 1
ATOM 1632 N N . TYR A 1 202 ? -9.512 -3.458 19.040 1.00 95.31 202 TYR A N 1
ATOM 1633 C CA . TYR A 1 202 ? -9.380 -2.095 18.513 1.00 95.31 202 TYR A CA 1
ATOM 1634 C C . TYR A 1 202 ? -10.470 -1.716 17.506 1.00 95.31 202 TYR A C 1
ATOM 1636 O O . TYR A 1 202 ? -10.518 -0.567 17.080 1.00 95.31 202 TYR A O 1
ATOM 1644 N N . ARG A 1 203 ? -11.362 -2.649 17.134 1.00 96.38 203 ARG A N 1
ATOM 1645 C CA . ARG A 1 203 ? -12.374 -2.463 16.074 1.00 96.38 203 ARG A CA 1
ATOM 1646 C C . ARG A 1 203 ? -11.772 -2.128 14.701 1.00 96.38 203 ARG A C 1
ATOM 1648 O O . ARG A 1 203 ? -12.482 -1.626 13.833 1.00 96.38 203 ARG A O 1
ATOM 1655 N N . LEU A 1 204 ? -10.492 -2.443 14.506 1.00 97.56 204 LEU A N 1
ATOM 1656 C CA . LEU A 1 204 ? -9.779 -2.266 13.246 1.00 97.56 204 LEU A CA 1
ATOM 1657 C C . LEU A 1 204 ? -9.945 -3.520 12.387 1.00 97.56 204 LEU A C 1
ATOM 1659 O O . LEU A 1 204 ? -9.583 -4.620 12.811 1.00 97.56 204 LEU A O 1
ATOM 1663 N N . VAL A 1 205 ? -10.476 -3.361 11.176 1.00 97.75 205 VAL A N 1
ATOM 1664 C CA . VAL A 1 205 ? -10.711 -4.471 10.248 1.00 97.75 205 VAL A CA 1
ATOM 1665 C C . VAL A 1 205 ? -9.720 -4.410 9.092 1.00 97.75 205 VAL A C 1
ATOM 1667 O O . VAL A 1 205 ? -9.721 -3.467 8.303 1.00 97.75 205 VAL A O 1
ATOM 1670 N N . LEU A 1 206 ? -8.895 -5.446 8.960 1.00 97.56 206 LEU A N 1
ATOM 1671 C CA . LEU A 1 206 ? -7.990 -5.582 7.824 1.00 97.56 206 LEU A CA 1
ATOM 1672 C C . LEU A 1 206 ? -8.764 -6.076 6.603 1.00 97.56 206 LEU A C 1
ATOM 1674 O O . LEU A 1 206 ? -9.551 -7.019 6.701 1.00 97.56 206 LEU A O 1
ATOM 1678 N N . ILE A 1 207 ? -8.542 -5.436 5.460 1.00 96.69 207 ILE A N 1
ATOM 1679 C CA . ILE A 1 207 ? -9.229 -5.749 4.206 1.00 96.69 207 ILE A CA 1
ATOM 1680 C C . ILE A 1 207 ? -8.279 -5.660 3.017 1.00 96.69 207 ILE A C 1
ATOM 1682 O O . ILE A 1 207 ? -7.337 -4.874 2.995 1.00 96.69 207 ILE A O 1
ATOM 1686 N N . SER A 1 208 ? -8.585 -6.426 1.980 1.00 96.12 208 SER A N 1
ATOM 1687 C CA . SER A 1 208 ? -7.941 -6.296 0.676 1.00 96.12 208 SER A CA 1
ATOM 1688 C C . SER A 1 208 ? -8.498 -5.101 -0.113 1.00 96.12 208 SER A C 1
ATOM 1690 O O . SER A 1 208 ? -9.664 -4.723 0.062 1.00 96.12 208 SER A O 1
ATOM 1692 N N . PRO A 1 209 ? -7.760 -4.561 -1.099 1.00 96.12 209 PRO A N 1
ATOM 1693 C CA . PRO A 1 209 ? -8.297 -3.548 -2.016 1.00 96.12 209 PRO A CA 1
ATOM 1694 C C . PRO A 1 209 ? -9.527 -4.009 -2.799 1.00 96.12 209 PRO A C 1
ATOM 1696 O O . PRO A 1 209 ? -10.393 -3.209 -3.146 1.00 96.12 209 PRO A O 1
ATOM 1699 N N . LYS A 1 210 ? -9.672 -5.317 -3.048 1.00 95.94 210 LYS A N 1
ATOM 1700 C CA . LYS A 1 210 ? -10.888 -5.878 -3.658 1.00 95.94 210 LYS A CA 1
ATOM 1701 C C . LYS A 1 210 ? -12.114 -5.668 -2.763 1.00 95.94 210 LYS A C 1
ATOM 1703 O O . LYS A 1 210 ? -13.178 -5.283 -3.250 1.00 95.94 210 LYS A O 1
ATOM 1708 N N . GLU A 1 211 ? -11.975 -5.902 -1.463 1.00 96.31 211 GLU A N 1
ATOM 1709 C CA . GLU A 1 211 ? -13.035 -5.649 -0.483 1.00 96.31 211 GLU A CA 1
ATOM 1710 C C . GLU A 1 211 ? -13.260 -4.148 -0.278 1.00 96.31 211 GLU A C 1
ATOM 1712 O O . GLU A 1 211 ? -14.412 -3.714 -0.204 1.00 96.31 211 GLU A O 1
ATOM 1717 N N . GLY A 1 212 ? -12.186 -3.350 -0.277 1.00 96.38 212 GLY A N 1
ATOM 1718 C CA . GLY A 1 212 ? -12.247 -1.887 -0.273 1.00 96.38 212 GLY A CA 1
ATOM 1719 C C . GLY A 1 212 ? -13.083 -1.346 -1.434 1.00 96.38 212 GLY A C 1
ATOM 1720 O O . GLY A 1 212 ? -14.052 -0.622 -1.217 1.00 96.38 212 GLY A O 1
ATOM 1721 N N . ASN A 1 213 ? -12.822 -1.807 -2.660 1.00 96.50 213 ASN A N 1
ATOM 1722 C CA . ASN A 1 213 ? -13.619 -1.477 -3.844 1.00 96.50 213 ASN A CA 1
ATOM 1723 C C . ASN A 1 213 ? -15.106 -1.810 -3.678 1.00 96.50 213 ASN A C 1
ATOM 1725 O O . ASN A 1 213 ? -15.979 -1.031 -4.065 1.00 96.50 213 ASN A O 1
ATOM 1729 N N . ALA A 1 214 ? -15.424 -2.981 -3.118 1.00 95.94 214 ALA A N 1
ATOM 1730 C CA . ALA A 1 214 ? -16.809 -3.380 -2.890 1.00 95.94 214 ALA A CA 1
ATOM 1731 C C . ALA A 1 214 ? -17.519 -2.449 -1.890 1.00 95.94 214 ALA A C 1
ATOM 1733 O O . ALA A 1 214 ? -18.709 -2.172 -2.053 1.00 95.94 214 ALA A O 1
ATOM 1734 N N . ARG A 1 215 ? -16.796 -1.945 -0.883 1.00 94.69 215 ARG A N 1
ATOM 1735 C CA . ARG A 1 215 ? -17.301 -0.970 0.094 1.00 94.69 215 ARG A CA 1
ATOM 1736 C C . ARG A 1 215 ? -17.474 0.417 -0.531 1.00 94.69 215 ARG A C 1
ATOM 1738 O O . ARG A 1 215 ? -18.574 0.958 -0.445 1.00 94.69 215 ARG A O 1
ATOM 1745 N N . LEU A 1 216 ? -16.479 0.922 -1.265 1.00 92.19 216 LEU A N 1
ATOM 1746 C CA . LEU A 1 216 ? -16.572 2.199 -1.990 1.00 92.19 216 LEU A CA 1
ATOM 1747 C C . LEU A 1 216 ? -17.762 2.228 -2.956 1.00 92.19 216 LEU A C 1
ATOM 1749 O O . LEU A 1 216 ? -18.517 3.197 -2.993 1.00 92.19 216 LEU A O 1
ATOM 1753 N N . LYS A 1 217 ? -18.007 1.133 -3.688 1.00 90.75 217 LYS A N 1
ATOM 1754 C CA . LYS A 1 217 ? -19.170 1.018 -4.587 1.00 90.75 217 LYS A CA 1
ATOM 1755 C C . LYS A 1 217 ? -20.508 1.095 -3.854 1.00 90.75 217 LYS A C 1
ATOM 1757 O O . LYS A 1 217 ? -21.478 1.584 -4.429 1.00 90.75 217 LYS A O 1
ATOM 1762 N N . LYS A 1 218 ? -20.596 0.594 -2.618 1.00 88.25 218 LYS A N 1
ATOM 1763 C CA . LYS A 1 218 ? -21.813 0.712 -1.799 1.00 88.25 218 LYS A CA 1
ATOM 1764 C C . LYS A 1 218 ? -22.018 2.155 -1.343 1.00 88.25 218 LYS A C 1
ATOM 1766 O O . LYS A 1 218 ? -23.126 2.659 -1.492 1.00 88.25 218 LYS A O 1
ATOM 1771 N N . ILE A 1 219 ? -20.954 2.819 -0.893 1.00 84.94 219 ILE A N 1
ATOM 1772 C CA . ILE A 1 219 ? -20.988 4.227 -0.469 1.00 84.94 219 ILE A CA 1
ATOM 1773 C C . ILE A 1 219 ? -21.385 5.132 -1.645 1.00 84.94 219 ILE A C 1
ATOM 1775 O O . ILE A 1 219 ? -22.328 5.912 -1.551 1.00 84.94 219 ILE A O 1
ATOM 1779 N N . GLY A 1 220 ? -20.766 4.946 -2.814 1.00 76.88 220 GLY A N 1
ATOM 1780 C CA . GLY A 1 220 ? -21.077 5.724 -4.017 1.00 76.88 220 GLY A CA 1
ATOM 1781 C C . GLY A 1 220 ? -22.500 5.534 -4.563 1.00 76.88 220 GLY A C 1
ATOM 1782 O O . GLY A 1 220 ? -22.968 6.379 -5.321 1.00 76.88 220 GLY A O 1
ATOM 1783 N N . LYS A 1 221 ? -23.205 4.452 -4.197 1.00 77.56 221 LYS A N 1
ATOM 1784 C CA . LYS A 1 221 ? -24.636 4.274 -4.509 1.00 77.56 221 LYS A CA 1
ATOM 1785 C C . LYS A 1 221 ? -25.557 4.992 -3.523 1.00 77.56 221 LYS A C 1
ATOM 1787 O O . LYS A 1 221 ? -26.679 5.293 -3.895 1.00 77.56 221 LYS A O 1
ATOM 1792 N N . GLN A 1 222 ? -25.108 5.211 -2.289 1.00 64.81 222 GLN A N 1
ATOM 1793 C CA . GLN A 1 222 ? -25.881 5.887 -1.242 1.00 64.81 222 GLN A CA 1
ATOM 1794 C C . GLN A 1 222 ? -25.790 7.418 -1.344 1.00 64.81 222 GLN A C 1
ATOM 1796 O O . GLN A 1 222 ? -26.669 8.102 -0.837 1.00 64.81 222 GLN A O 1
ATOM 1801 N N . ASN A 1 223 ? -24.757 7.934 -2.023 1.00 57.34 223 ASN A N 1
ATOM 1802 C CA . ASN A 1 223 ? -24.527 9.366 -2.255 1.00 57.34 223 ASN A CA 1
ATOM 1803 C C . ASN A 1 223 ? -25.069 9.881 -3.609 1.00 57.34 223 ASN A C 1
ATOM 1805 O O . ASN A 1 223 ? -24.744 10.999 -4.002 1.00 57.34 223 ASN A O 1
ATOM 1809 N N . LYS A 1 224 ? -25.832 9.065 -4.348 1.00 54.00 224 LYS A N 1
ATOM 1810 C CA . LYS A 1 224 ? -26.590 9.490 -5.537 1.00 54.00 224 LYS A CA 1
ATOM 1811 C C . LYS A 1 224 ? -28.044 9.713 -5.161 1.00 54.00 224 LYS A C 1
ATOM 1813 O O . LYS A 1 224 ? -28.629 10.663 -5.717 1.00 54.00 224 LYS A O 1
#

Nearest PDB structures (foldseek):
  3s7z-assembly1_B  TM=2.119E-01  e=3.716E+00  Salmonella enterica subsp. enterica serovar Typhimurium str. LT2